Protein AF-A0A7Y6UJ97-F1 (afdb_monomer_lite)

pLDDT: mean 82.24, std 22.17, range [30.25, 98.12]

Secondary structure (DSSP, 8-state):
------------------------------------TT---SSEEEEEEE-TT--EEEEEEEETTTTTEEEEEEEBTTSSEEEEESSEEEE-TTTEESSTTS-SB-EEEETTSPPPSEEEEES-TT-TT----EEEEEEEEEESEEEEEETTEEEEEEE-TTEEEEEEEEEPPGGGSPB------

Sequence (185 aa):
MLGGCGTSNPDGPLGDAGGSGSGSGSGSGSGSDSIDVNKSGTRIKARVLTTPDGAKSFVGWVDTQRNNEACAFRVAADGMTRCLPSEVANEYSGFYYADAACTIPLGLFYTNCTPPQYVSAIAQVCAQTADGRTTIYMRGTEYTTYYTKSGTSCSGPRTDPTLVFYGRGAEVPPSDFQAATSAIE

Foldseek 3Di:
DDDDDDDD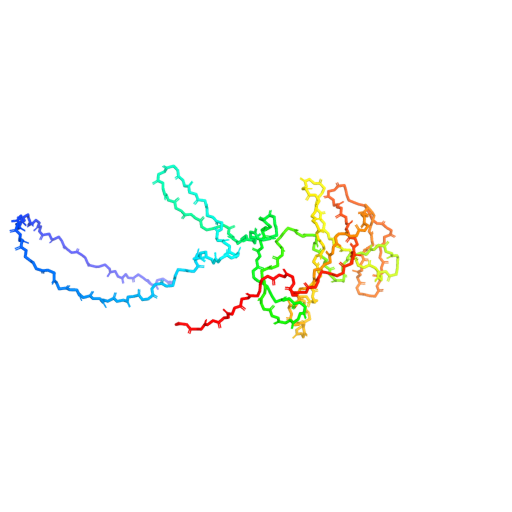DDDDDDDDDDDDDDDDDDPPPPPPVDPPVQCQDPFKHWDWDADPVGDIDTDAIFGVVVVRATFDFFQAPVRFTFGHGPFAQEFPPQFKAPDQQRPFTKRKDWPPDDHGQWHKYFQHPPPPPGSRHIWIFGFADKDQFIWTGDPRGIDDRDGDNGMIITTGHHTDPRVVTGGDDDDDD

Radius of gyration: 26.61 Å; chains: 1; bounding box: 71×38×65 Å

Structure (mmCIF, N/CA/C/O backbone):
data_AF-A0A7Y6UJ97-F1
#
_entry.id   AF-A0A7Y6UJ97-F1
#
loop_
_atom_site.group_PDB
_atom_site.id
_atom_site.type_symbol
_atom_site.label_atom_id
_atom_site.label_alt_id
_atom_site.label_comp_id
_atom_site.label_asym_id
_atom_site.label_entity_id
_atom_site.label_seq_id
_atom_site.pdbx_PDB_ins_code
_atom_site.Cartn_x
_atom_site.Cartn_y
_atom_site.Cartn_z
_atom_site.occupancy
_atom_site.B_iso_or_equiv
_atom_site.auth_seq_id
_atom_site.auth_comp_id
_atom_site.auth_asym_id
_atom_site.auth_atom_id
_atom_site.pdbx_PDB_model_num
ATOM 1 N N . MET A 1 1 ? -48.106 10.782 -21.515 1.00 38.19 1 MET A N 1
ATOM 2 C CA . MET A 1 1 ? -49.148 10.178 -20.652 1.00 38.19 1 MET A CA 1
ATOM 3 C C . MET A 1 1 ? -48.631 10.348 -19.222 1.00 38.19 1 MET A C 1
ATOM 5 O O . MET A 1 1 ? -47.487 9.975 -19.016 1.00 38.19 1 MET A O 1
ATOM 9 N N . LEU A 1 2 ? -49.212 11.175 -18.335 1.00 35.94 2 LEU A N 1
ATOM 10 C CA . LEU A 1 2 ? -50.561 11.113 -17.718 1.00 35.94 2 LEU A CA 1
ATOM 11 C C . LEU A 1 2 ? -50.736 9.813 -16.906 1.00 35.94 2 LEU A C 1
ATOM 13 O O . LEU A 1 2 ? -50.607 8.760 -17.522 1.00 35.94 2 LEU A O 1
ATOM 17 N N . GLY A 1 3 ? -51.028 9.787 -15.593 1.00 32.75 3 GLY A N 1
ATOM 18 C CA . GLY A 1 3 ? -51.151 10.817 -14.520 1.00 32.75 3 GLY A CA 1
ATOM 19 C C . GLY A 1 3 ? -50.597 10.251 -13.179 1.00 32.75 3 GLY A C 1
ATOM 20 O O . GLY A 1 3 ? -49.993 9.186 -13.215 1.00 32.75 3 GLY A O 1
ATOM 21 N N . GLY A 1 4 ? -50.678 10.843 -11.973 1.00 31.77 4 GLY A N 1
ATOM 22 C CA . GLY A 1 4 ? -51.560 11.892 -11.416 1.00 31.77 4 GLY A CA 1
ATOM 23 C C . GLY A 1 4 ? -52.946 11.328 -11.049 1.00 31.77 4 GLY A C 1
ATOM 24 O O . GLY A 1 4 ? -53.553 10.738 -11.933 1.00 31.77 4 GLY A O 1
ATOM 25 N N . CYS A 1 5 ? -53.540 11.453 -9.850 1.00 31.05 5 CYS A N 1
ATOM 26 C CA . CYS A 1 5 ? -53.159 12.000 -8.520 1.00 31.05 5 CYS A CA 1
ATOM 27 C C . CYS A 1 5 ? -53.626 10.990 -7.412 1.00 31.05 5 CYS A C 1
ATOM 29 O O . CYS A 1 5 ? -53.783 9.821 -7.746 1.00 31.05 5 CYS A O 1
ATOM 31 N N . GLY A 1 6 ? -53.851 11.256 -6.111 1.00 34.19 6 GLY A N 1
ATOM 32 C CA . GLY A 1 6 ? -53.793 12.449 -5.239 1.00 34.19 6 GLY A CA 1
ATOM 33 C C . GLY A 1 6 ? -54.253 12.086 -3.800 1.00 34.19 6 GLY A C 1
ATOM 34 O O . GLY A 1 6 ? -55.137 11.255 -3.636 1.00 34.19 6 GLY A O 1
ATOM 35 N N . THR A 1 7 ? -53.556 12.528 -2.744 1.00 48.97 7 THR A N 1
ATOM 36 C CA . THR A 1 7 ? -53.997 13.564 -1.770 1.00 48.97 7 THR A CA 1
ATOM 37 C C . THR A 1 7 ? -55.356 13.376 -1.066 1.00 48.97 7 THR A C 1
ATOM 39 O O . THR A 1 7 ? -56.397 13.641 -1.663 1.00 48.97 7 THR A O 1
ATOM 42 N N . SER A 1 8 ? -55.336 13.155 0.255 1.00 38.41 8 SER A N 1
ATOM 43 C CA . SER A 1 8 ? -56.350 13.697 1.177 1.00 38.41 8 SER A CA 1
ATOM 44 C C . SER A 1 8 ? -55.795 13.849 2.603 1.00 38.41 8 SER A C 1
ATOM 46 O O . SER A 1 8 ? -55.357 12.891 3.229 1.00 38.41 8 SER A O 1
ATOM 48 N N . ASN A 1 9 ? -55.825 15.079 3.113 1.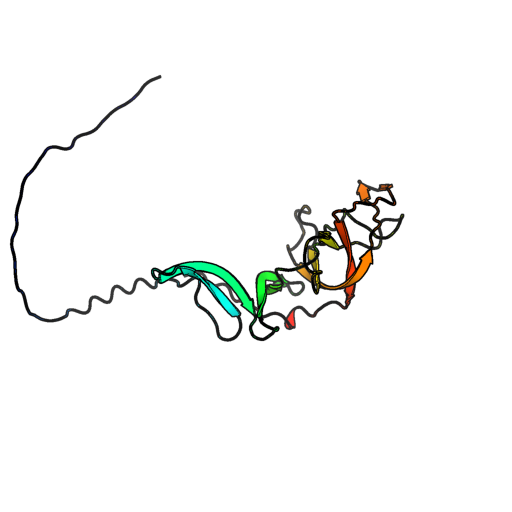00 41.25 9 ASN A N 1
ATOM 49 C CA . ASN A 1 9 ? -55.631 15.425 4.520 1.00 41.25 9 ASN A CA 1
ATOM 50 C C . ASN A 1 9 ? -56.682 16.501 4.847 1.00 41.25 9 ASN A C 1
ATOM 52 O O . ASN A 1 9 ? -56.807 17.431 4.046 1.00 41.25 9 ASN A O 1
ATOM 56 N N . PRO A 1 10 ? -57.446 16.387 5.944 1.00 41.56 10 PRO A N 1
ATOM 57 C CA . PRO A 1 10 ? -58.232 17.498 6.478 1.00 41.56 10 PRO A CA 1
ATOM 58 C C . PRO A 1 10 ? -57.858 17.851 7.933 1.00 41.56 10 PRO A C 1
ATOM 60 O O . PRO A 1 10 ? -57.455 16.994 8.717 1.00 41.56 10 PRO A O 1
ATOM 63 N N . ASP A 1 11 ? -58.006 19.131 8.277 1.00 34.19 11 ASP A N 1
ATOM 64 C CA . ASP A 1 11 ? -57.713 19.753 9.583 1.00 34.19 11 ASP A CA 1
ATOM 65 C C . ASP A 1 11 ? -58.580 19.159 10.725 1.00 34.19 11 ASP A C 1
ATOM 67 O O . ASP A 1 11 ? -59.740 18.828 10.495 1.00 34.19 11 ASP A O 1
ATOM 71 N N . GLY A 1 12 ? -58.089 18.896 11.949 1.00 30.25 12 GLY A N 1
ATOM 72 C CA . GLY A 1 12 ? -57.741 19.844 13.037 1.00 30.25 12 GLY A CA 1
ATOM 73 C C . GLY A 1 12 ? -58.735 19.666 14.225 1.00 30.25 12 GLY A C 1
ATOM 74 O O . GLY A 1 12 ? -59.701 18.924 14.048 1.00 30.25 12 GLY A O 1
ATOM 75 N N . PRO A 1 13 ? -58.622 20.317 15.412 1.00 41.94 13 PRO A N 1
ATOM 76 C CA . PRO A 1 13 ? -57.490 20.985 16.076 1.00 41.94 13 PRO A CA 1
ATOM 77 C C . PRO A 1 13 ? -57.235 20.511 17.551 1.00 41.94 13 PRO A C 1
ATOM 79 O O . PRO A 1 13 ? -58.027 19.774 18.120 1.00 41.94 13 PRO A O 1
ATOM 82 N N . LEU A 1 14 ? -56.156 21.028 18.167 1.00 37.38 14 LEU A N 1
ATOM 83 C CA . LEU A 1 14 ? -55.894 21.281 19.613 1.00 37.38 14 LEU A CA 1
ATOM 84 C C . LEU A 1 14 ? -56.306 20.280 20.728 1.00 37.38 14 LEU A C 1
ATOM 86 O O . LEU A 1 14 ? -57.478 19.990 20.949 1.00 37.38 14 LEU A O 1
ATOM 90 N N . GLY A 1 15 ? -55.337 19.963 21.600 1.00 32.56 15 GLY A N 1
ATOM 91 C CA . GLY A 1 15 ? -55.582 19.365 22.918 1.00 32.56 15 GLY A CA 1
ATOM 92 C C . GLY A 1 15 ? -54.347 19.354 23.828 1.00 32.56 15 GLY A C 1
ATOM 93 O O . GLY A 1 15 ? -53.628 18.360 23.867 1.00 32.56 15 GLY A O 1
ATOM 94 N N . ASP A 1 16 ? -54.121 20.432 24.586 1.00 39.06 16 ASP A N 1
ATOM 95 C CA . ASP A 1 16 ? -53.184 20.418 25.719 1.00 39.06 16 ASP A CA 1
ATOM 96 C C . ASP A 1 16 ? -53.805 19.670 26.906 1.00 39.06 16 ASP A C 1
ATOM 98 O O . ASP A 1 16 ? -54.874 20.039 27.397 1.00 39.06 16 ASP A O 1
ATOM 102 N N . ALA A 1 17 ? -53.111 18.652 27.416 1.00 39.28 17 ALA A N 1
ATOM 103 C CA . ALA A 1 17 ? -53.452 17.997 28.675 1.00 39.28 17 ALA A CA 1
ATOM 104 C C . ALA A 1 17 ? -52.175 17.629 29.441 1.00 39.28 17 ALA A C 1
ATOM 106 O O . ALA A 1 17 ? -51.529 16.615 29.175 1.00 39.28 17 ALA A O 1
ATOM 107 N N . GLY A 1 18 ? -51.811 18.460 30.420 1.00 33.69 18 GLY A N 1
ATOM 108 C CA . GLY A 1 18 ? -50.772 18.117 31.385 1.00 33.69 18 GLY A CA 1
ATOM 109 C C . GLY A 1 18 ? -51.237 16.978 32.295 1.00 33.69 18 GLY A C 1
ATOM 110 O O . GLY A 1 18 ? -52.292 17.074 32.919 1.00 33.69 18 GLY A O 1
ATOM 111 N N . GLY A 1 19 ? -50.436 15.917 32.395 1.00 33.47 19 GLY A N 1
ATOM 112 C CA . GLY A 1 19 ? -50.707 14.764 33.251 1.00 33.47 19 GLY A CA 1
ATOM 113 C C . GLY A 1 19 ? -49.462 14.332 34.017 1.00 33.47 19 GLY A C 1
ATOM 114 O O . GLY A 1 19 ? -48.687 13.512 33.532 1.00 33.47 19 GLY A O 1
ATOM 115 N N . SER A 1 20 ? -49.275 14.860 35.229 1.00 41.06 20 SER A N 1
ATOM 116 C CA . SER A 1 20 ? -48.253 14.365 36.158 1.00 41.06 20 SER A CA 1
ATOM 117 C C . SER A 1 20 ? -48.626 12.963 36.648 1.00 41.06 20 SER A C 1
ATOM 119 O O . SER A 1 20 ? -49.397 12.817 37.593 1.00 41.06 20 SER A O 1
ATOM 121 N N . GLY A 1 21 ? -48.077 11.935 36.000 1.00 36.41 21 GLY A N 1
ATOM 122 C CA . GLY A 1 21 ? -48.248 10.528 36.361 1.00 36.41 21 GLY A CA 1
ATOM 123 C C . GLY A 1 21 ? -46.957 9.912 36.892 1.00 36.41 21 GLY A C 1
ATOM 124 O O . GLY A 1 21 ? -46.202 9.307 36.138 1.00 36.41 21 GLY A O 1
ATOM 125 N N . SER A 1 22 ? -46.703 10.042 38.194 1.00 41.50 22 SER A N 1
ATOM 126 C CA . SER A 1 22 ? -45.634 9.291 38.863 1.00 41.50 22 SER A CA 1
ATOM 127 C C . SER A 1 22 ? -46.039 7.823 39.011 1.00 41.50 22 SER A C 1
ATOM 129 O O . SER A 1 22 ? -47.023 7.544 39.693 1.00 41.50 22 SER A O 1
ATOM 131 N N . GLY A 1 23 ? -45.268 6.873 38.469 1.00 36.12 23 GLY A N 1
ATOM 132 C CA . GLY A 1 23 ? -45.473 5.464 38.822 1.00 36.12 23 GLY A CA 1
ATOM 133 C C . GLY A 1 23 ? -44.833 4.420 37.910 1.00 36.12 23 GLY A C 1
ATOM 134 O O . GLY A 1 23 ? -45.295 4.206 36.799 1.00 36.12 23 GLY A O 1
ATOM 135 N N . SER A 1 24 ? -43.875 3.690 38.486 1.00 39.69 24 SER A N 1
ATOM 136 C CA . SER A 1 24 ? -43.567 2.280 38.197 1.00 39.69 24 SER A CA 1
ATOM 137 C C . SER A 1 24 ? -43.078 1.916 36.792 1.00 39.69 24 SER A C 1
ATOM 139 O O . SER A 1 24 ? -43.838 1.789 35.837 1.00 39.69 24 SER A O 1
ATOM 141 N N . GLY A 1 25 ? -41.780 1.619 36.702 1.00 50.59 25 GLY A N 1
ATOM 142 C CA . GLY A 1 25 ? -41.191 1.048 35.499 1.00 50.59 25 GLY A CA 1
ATOM 143 C C . GLY A 1 25 ? -41.738 -0.346 35.191 1.00 50.59 25 GLY A C 1
ATOM 144 O O . GLY A 1 25 ? -41.693 -1.240 36.034 1.00 50.59 25 GLY A O 1
ATOM 145 N N . SER A 1 26 ? -42.150 -0.538 33.942 1.00 43.53 26 SER A N 1
ATOM 146 C CA . SER A 1 26 ? -42.189 -1.847 33.299 1.00 43.53 26 SER A CA 1
ATOM 147 C C . SER A 1 26 ? -41.048 -1.880 32.299 1.00 43.53 26 SER A C 1
ATOM 149 O O . SER A 1 26 ? -41.087 -1.192 31.279 1.00 43.53 26 SER A O 1
ATOM 151 N N . GLY A 1 27 ? -40.008 -2.651 32.615 1.00 50.06 27 GLY A N 1
ATOM 152 C CA . GLY A 1 27 ? -38.888 -2.888 31.715 1.00 50.06 27 GLY A CA 1
ATOM 153 C C . GLY A 1 27 ? -39.320 -3.744 30.530 1.00 50.06 27 GLY A C 1
ATOM 154 O O . GLY A 1 27 ? -39.011 -4.932 30.492 1.00 50.06 27 GLY A O 1
ATOM 155 N N . SER A 1 28 ? -40.002 -3.141 29.554 1.00 44.16 28 SER A N 1
ATOM 156 C CA . SER A 1 28 ? -40.094 -3.694 28.204 1.00 44.16 28 SER A CA 1
ATOM 157 C C . SER A 1 28 ? -38.714 -3.603 27.570 1.00 44.16 28 SER A C 1
ATOM 159 O O . SER A 1 28 ? -38.410 -2.678 26.818 1.00 44.16 28 SER A O 1
ATOM 161 N N . GLY A 1 29 ? -37.870 -4.575 27.912 1.00 45.66 29 GLY A N 1
ATOM 162 C CA . GLY A 1 29 ? -36.629 -4.874 27.220 1.00 45.66 29 GLY A CA 1
ATOM 163 C C . GLY A 1 29 ? -36.923 -5.402 25.822 1.00 45.66 29 GLY A C 1
ATOM 164 O O . GLY A 1 29 ? -36.629 -6.556 25.526 1.00 45.66 29 GLY A O 1
ATOM 165 N N . SER A 1 30 ? -37.481 -4.550 24.958 1.00 47.06 30 SER A N 1
ATOM 166 C CA . SER A 1 30 ? -37.317 -4.681 23.516 1.00 47.06 30 SER A CA 1
ATOM 167 C C . SER A 1 30 ? -35.849 -4.413 23.222 1.00 47.06 30 SER A C 1
ATOM 169 O O . SER A 1 30 ? -35.466 -3.306 22.844 1.00 47.06 30 SER A O 1
ATOM 171 N N . GLY A 1 31 ? -35.023 -5.431 23.460 1.00 46.25 31 GLY A N 1
ATOM 172 C CA . GLY A 1 31 ? -33.671 -5.496 22.943 1.00 46.25 31 GLY A CA 1
ATOM 173 C C . GLY A 1 31 ? -33.762 -5.562 21.430 1.00 46.25 31 GLY A C 1
ATOM 174 O O . GLY A 1 31 ? -33.782 -6.637 20.845 1.00 46.25 31 GLY A O 1
ATOM 175 N N . SER A 1 32 ? -33.848 -4.400 20.787 1.00 50.06 32 SER A N 1
ATOM 176 C CA . SER A 1 32 ? -33.256 -4.269 19.470 1.00 50.06 32 SER A CA 1
ATOM 177 C C . SER A 1 32 ? -31.762 -4.457 19.688 1.00 50.06 32 SER A C 1
ATOM 179 O O . SER A 1 32 ? -31.110 -3.540 20.196 1.00 50.06 32 SER A O 1
ATOM 181 N N . ASP A 1 33 ? -31.249 -5.640 19.358 1.00 59.81 33 ASP A N 1
ATOM 182 C CA . ASP A 1 33 ? -29.816 -5.920 19.296 1.00 59.81 33 ASP A CA 1
ATOM 183 C C . ASP A 1 33 ? -29.208 -5.049 18.185 1.00 59.81 33 ASP A C 1
ATOM 185 O O . ASP A 1 33 ? -29.042 -5.437 17.032 1.00 59.81 33 ASP A O 1
ATOM 189 N N . SER A 1 34 ? -28.992 -3.776 18.521 1.00 66.25 34 SER A N 1
ATOM 190 C CA . SER A 1 34 ? -28.535 -2.755 17.594 1.00 66.25 34 SER A CA 1
ATOM 191 C C . SER A 1 34 ? -27.052 -2.972 17.340 1.00 66.25 34 SER A C 1
ATOM 193 O O . SER A 1 34 ? -26.222 -2.645 18.196 1.00 66.25 34 SER A O 1
ATOM 195 N N . ILE A 1 35 ? -26.732 -3.513 16.166 1.00 72.69 35 ILE A N 1
ATOM 196 C CA . ILE A 1 35 ? -25.359 -3.752 15.728 1.00 72.69 35 ILE A CA 1
ATOM 197 C C . ILE A 1 35 ? -24.614 -2.414 15.713 1.00 72.69 35 ILE A C 1
ATOM 199 O O . ILE A 1 35 ? -24.810 -1.581 14.825 1.00 72.69 35 ILE A O 1
ATOM 203 N N . ASP A 1 36 ? -23.732 -2.196 16.690 1.00 83.44 36 ASP A N 1
ATOM 204 C CA . ASP A 1 36 ? -22.776 -1.092 16.637 1.00 83.44 36 ASP A CA 1
ATOM 205 C C . ASP A 1 36 ? -21.664 -1.465 15.651 1.00 83.44 36 ASP A C 1
ATOM 207 O O . ASP A 1 36 ? -20.588 -1.941 16.017 1.00 83.44 36 ASP A O 1
ATOM 211 N N . VAL A 1 37 ? -21.951 -1.259 14.365 1.00 83.25 37 VAL A N 1
ATOM 212 C CA . VAL A 1 37 ? -21.038 -1.532 13.243 1.00 83.25 37 VAL A CA 1
ATOM 213 C C . VAL A 1 37 ? -19.720 -0.749 13.326 1.00 83.25 37 VAL A C 1
ATOM 215 O O . VAL A 1 37 ? -18.767 -1.084 12.628 1.00 83.25 37 VAL A O 1
ATOM 218 N N . ASN A 1 38 ? -19.648 0.268 14.193 1.00 87.00 38 ASN A N 1
ATOM 219 C CA . ASN A 1 38 ? -18.476 1.112 14.419 1.00 87.00 38 ASN A CA 1
ATOM 220 C C . ASN A 1 38 ? -17.864 0.897 15.818 1.00 87.00 38 ASN A C 1
ATOM 222 O O . ASN A 1 38 ? -17.062 1.712 16.287 1.00 87.00 38 ASN A O 1
ATOM 226 N N . LYS A 1 39 ? -18.209 -0.205 16.495 1.00 89.94 39 LYS A N 1
ATOM 227 C CA . LYS A 1 39 ? -17.675 -0.557 17.811 1.00 89.94 39 LYS A CA 1
ATOM 228 C C . LYS A 1 39 ? -16.174 -0.817 17.741 1.00 89.94 39 LYS A C 1
ATOM 230 O O . LYS A 1 39 ? -15.691 -1.615 16.943 1.00 89.94 39 LYS A O 1
ATOM 235 N N . SER A 1 40 ? -15.416 -0.173 18.625 1.00 93.00 40 SER A N 1
ATOM 236 C CA . SER A 1 40 ? -13.977 -0.432 18.745 1.00 93.00 40 SER A CA 1
ATOM 237 C C . SER A 1 40 ? -13.699 -1.757 19.454 1.00 93.00 40 SER A C 1
ATOM 239 O O . SER A 1 40 ? -14.279 -2.041 20.502 1.00 93.00 40 SER A O 1
ATOM 241 N N . GLY A 1 41 ? -12.758 -2.532 18.916 1.00 92.62 41 GLY A N 1
ATOM 242 C CA . GLY A 1 41 ? -12.152 -3.674 19.590 1.00 92.62 41 GLY A CA 1
ATOM 243 C C . GLY A 1 41 ? -10.950 -3.278 20.456 1.00 92.62 41 GLY A C 1
ATOM 244 O O . GLY A 1 41 ? -10.654 -2.102 20.678 1.00 92.62 41 GLY A O 1
ATOM 245 N N . THR A 1 42 ? -10.219 -4.284 20.939 1.00 93.69 42 THR A N 1
ATOM 246 C CA . THR A 1 42 ? -9.018 -4.097 21.775 1.00 93.69 42 THR A CA 1
ATOM 247 C C . THR A 1 42 ? -7.814 -3.576 20.983 1.00 93.69 42 THR A C 1
ATOM 249 O O . THR A 1 42 ? -7.100 -2.700 21.472 1.00 93.69 42 THR A O 1
ATOM 252 N N . ARG A 1 43 ? -7.606 -4.091 19.761 1.00 96.44 43 ARG A N 1
ATOM 253 C CA . ARG A 1 43 ? -6.516 -3.718 18.835 1.00 96.44 43 ARG A CA 1
ATOM 254 C C . ARG A 1 43 ? -6.984 -2.814 17.693 1.00 96.44 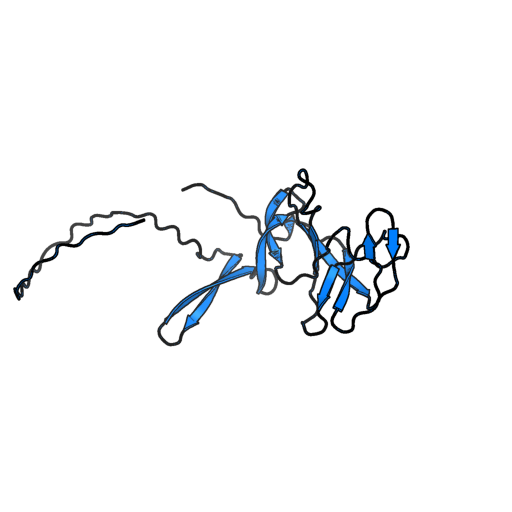43 ARG A C 1
ATOM 256 O O . ARG A 1 43 ? -6.378 -1.774 17.454 1.00 96.44 43 ARG A O 1
ATOM 263 N N . ILE A 1 44 ? -8.046 -3.215 16.992 1.00 97.62 44 ILE A N 1
ATOM 264 C CA . ILE A 1 44 ? -8.632 -2.421 15.907 1.00 97.62 44 ILE A CA 1
ATOM 265 C C . ILE A 1 44 ? -9.673 -1.478 16.498 1.00 97.62 44 ILE A C 1
ATOM 267 O O . ILE A 1 44 ? -10.644 -1.930 17.107 1.00 97.62 44 ILE A O 1
ATOM 271 N N . LYS A 1 45 ? -9.466 -0.172 16.332 1.00 97.06 45 LYS A N 1
ATOM 272 C CA . LYS A 1 45 ? -10.358 0.874 16.847 1.00 97.06 45 LYS A CA 1
ATOM 273 C C . LYS A 1 45 ? -10.990 1.661 15.713 1.00 97.06 45 LYS A C 1
ATOM 275 O O . LYS A 1 45 ? -10.367 1.885 14.675 1.00 97.06 45 LYS A O 1
ATOM 280 N N . ALA A 1 46 ? -12.226 2.089 15.929 1.00 96.00 46 ALA A N 1
ATOM 281 C CA . ALA A 1 46 ? -12.930 2.964 15.010 1.00 96.00 46 ALA A CA 1
ATOM 282 C C . ALA A 1 46 ? -12.353 4.380 15.092 1.00 96.00 46 ALA A C 1
ATOM 284 O O . ALA A 1 46 ? -12.238 4.961 16.174 1.00 96.00 46 ALA A O 1
ATOM 285 N N . ARG A 1 47 ? -12.016 4.954 13.938 1.00 94.88 47 ARG A N 1
ATOM 286 C CA . ARG A 1 47 ? -11.649 6.361 13.804 1.00 94.88 47 ARG A CA 1
ATOM 287 C C . ARG A 1 47 ? -12.927 7.159 13.585 1.00 94.88 47 ARG A C 1
ATOM 289 O O . ARG A 1 47 ? -13.646 6.936 12.613 1.00 94.88 47 ARG A O 1
ATOM 296 N N . VAL A 1 48 ? -13.210 8.082 14.498 1.00 94.75 48 VAL A N 1
ATOM 297 C CA . VAL A 1 48 ? -14.458 8.852 14.526 1.00 94.75 48 VAL A CA 1
ATOM 298 C C . VAL A 1 48 ? -14.130 10.341 14.586 1.00 94.75 48 VAL A C 1
ATOM 300 O O . VAL A 1 48 ? -13.376 10.776 15.454 1.00 94.75 48 VAL A O 1
ATOM 303 N N . LEU A 1 49 ? -14.702 11.125 13.673 1.00 94.62 49 LEU A N 1
ATOM 304 C CA . LEU A 1 49 ? -14.733 12.583 13.778 1.00 94.62 49 LEU A CA 1
ATOM 305 C C . LEU A 1 49 ? -15.833 12.986 14.759 1.00 94.62 49 LEU A C 1
ATOM 307 O O . LEU A 1 49 ? -16.909 12.392 14.744 1.00 94.62 49 LEU A O 1
ATOM 311 N N . THR A 1 50 ? -15.573 13.996 15.588 1.00 96.00 50 THR A N 1
ATOM 312 C CA . THR A 1 50 ? -16.574 14.601 16.479 1.00 96.00 50 THR A CA 1
ATOM 313 C C . THR A 1 50 ? -16.615 16.103 16.217 1.00 96.00 50 THR A C 1
ATOM 315 O O . THR A 1 50 ? -15.568 16.750 16.218 1.00 96.00 50 THR A O 1
ATOM 318 N N . THR A 1 51 ? -17.798 16.650 15.956 1.00 96.50 51 THR A N 1
ATOM 319 C CA . THR A 1 51 ? -18.020 18.095 15.790 1.00 96.50 51 THR A CA 1
ATOM 320 C C . THR A 1 51 ? -18.133 18.797 17.155 1.00 96.50 51 THR A C 1
ATOM 322 O O . THR A 1 51 ? -18.346 18.125 18.166 1.00 96.50 51 THR A O 1
ATOM 325 N N . PRO A 1 52 ? -17.999 20.137 17.239 1.00 97.69 52 PRO A N 1
ATOM 326 C CA . PRO A 1 52 ? -18.060 20.858 18.520 1.00 97.69 52 PRO A CA 1
ATOM 327 C C . PRO A 1 52 ? -19.384 20.714 19.291 1.00 97.69 52 PRO A C 1
ATOM 329 O O . PRO A 1 52 ? -19.392 20.842 20.511 1.00 97.69 52 PRO A O 1
ATOM 332 N N . ASP A 1 53 ? -20.486 20.432 18.596 1.00 96.00 53 ASP A N 1
ATOM 333 C CA . ASP A 1 53 ? -21.818 20.132 19.143 1.00 96.00 53 ASP A CA 1
ATOM 334 C C . ASP A 1 53 ? -22.030 18.638 19.476 1.00 96.00 53 ASP A C 1
ATOM 336 O O . ASP A 1 53 ? -23.085 18.253 19.975 1.00 96.00 53 ASP A O 1
ATOM 340 N N . GLY A 1 54 ? -21.020 17.791 19.251 1.00 95.00 54 GLY A N 1
ATOM 341 C CA . GLY A 1 54 ? -20.991 16.393 19.682 1.00 95.00 54 GLY A CA 1
ATOM 342 C C . GLY A 1 54 ? -21.475 15.362 18.659 1.00 95.00 54 GLY A C 1
ATOM 343 O O . GLY A 1 54 ? -21.443 14.166 18.968 1.00 95.00 54 GLY A O 1
ATOM 344 N N . ALA A 1 55 ? -21.878 15.768 17.449 1.00 95.12 55 ALA A N 1
ATOM 345 C CA . ALA A 1 55 ? -22.215 14.823 16.386 1.00 95.12 55 ALA A CA 1
ATOM 346 C C . ALA A 1 55 ? -20.976 14.016 15.953 1.00 95.12 55 ALA A C 1
ATOM 348 O O . ALA A 1 55 ? -19.851 14.520 15.927 1.00 95.12 55 ALA A O 1
ATOM 349 N N . LYS A 1 56 ? -21.179 12.733 15.630 1.00 92.62 56 LYS A N 1
ATOM 350 C CA . LYS A 1 56 ? -20.102 11.773 15.345 1.00 92.62 56 LYS A CA 1
ATOM 351 C C . LYS A 1 56 ? -20.220 11.186 13.947 1.00 92.62 56 LYS A C 1
ATOM 353 O O . LYS A 1 56 ? -21.309 10.813 13.525 1.00 92.62 56 LYS A O 1
ATOM 358 N N . SER A 1 57 ? -19.087 11.045 13.264 1.00 94.25 57 SER A N 1
ATOM 359 C CA . SER A 1 57 ? -18.999 10.406 11.947 1.00 94.25 57 SER A CA 1
ATOM 360 C C . SER A 1 57 ? -17.853 9.398 11.903 1.00 94.25 57 SER A C 1
ATOM 362 O O . SER A 1 57 ? -16.722 9.722 12.269 1.00 94.25 57 SER A O 1
ATOM 364 N N . PHE A 1 58 ? -18.140 8.171 11.469 1.00 94.38 58 PHE A N 1
ATOM 365 C CA . PHE A 1 58 ? -17.134 7.128 11.277 1.00 94.38 58 PHE A CA 1
ATOM 366 C C . PHE A 1 58 ? -16.323 7.382 10.000 1.00 94.38 58 PHE A C 1
ATOM 368 O O . PHE A 1 58 ? -16.889 7.653 8.944 1.00 94.38 58 PHE A O 1
ATOM 375 N N . VAL A 1 59 ? -14.994 7.276 10.091 1.00 93.81 59 VAL A N 1
ATOM 376 C CA . VAL A 1 59 ? -14.066 7.589 8.987 1.00 93.81 59 VAL A CA 1
ATOM 377 C C . VAL A 1 59 ? -12.975 6.532 8.765 1.00 93.81 59 VAL A C 1
ATOM 379 O O . VAL A 1 59 ? -11.967 6.821 8.119 1.00 93.81 59 VAL A O 1
ATOM 382 N N . GLY A 1 60 ? -13.150 5.315 9.290 1.00 94.62 60 GLY A N 1
ATOM 383 C CA . GLY A 1 60 ? -12.273 4.167 9.026 1.00 94.62 60 GLY A CA 1
ATOM 384 C C . GLY A 1 60 ? -11.762 3.456 10.279 1.00 94.62 60 GLY A C 1
ATOM 385 O O . GLY A 1 60 ? -12.123 3.800 11.403 1.00 94.62 60 GLY A O 1
ATOM 386 N N . TRP A 1 61 ? -10.899 2.460 10.080 1.00 97.31 61 TRP A N 1
ATOM 387 C CA . TRP A 1 61 ? -10.310 1.650 11.149 1.00 97.31 61 TRP A CA 1
ATOM 388 C C . TRP A 1 61 ? -8.825 1.967 11.346 1.00 97.31 61 TRP A C 1
ATOM 390 O O . TRP A 1 61 ? -8.139 2.409 10.422 1.00 97.31 61 TRP A O 1
ATOM 400 N N . VAL A 1 62 ? -8.332 1.743 12.563 1.00 97.94 62 VAL A N 1
ATOM 401 C CA . VAL A 1 62 ? -6.931 1.946 12.952 1.00 97.94 62 VAL A CA 1
ATOM 402 C C . VAL A 1 62 ? -6.434 0.751 13.762 1.00 97.94 62 VAL A C 1
ATOM 404 O O . VAL A 1 62 ? -7.100 0.337 14.712 1.00 97.94 62 VAL A O 1
ATOM 407 N N . ASP A 1 63 ? -5.249 0.237 13.430 1.00 97.88 63 ASP A N 1
ATOM 408 C CA . ASP A 1 63 ? -4.537 -0.768 14.223 1.00 97.88 63 ASP A CA 1
ATOM 409 C C . ASP A 1 63 ? -3.601 -0.096 15.238 1.00 97.88 63 ASP A C 1
ATOM 411 O O . ASP A 1 63 ? -2.508 0.378 14.912 1.00 97.88 63 ASP A O 1
ATOM 415 N N . THR A 1 64 ? -4.013 -0.063 16.509 1.00 97.50 64 THR A N 1
ATOM 416 C CA . THR A 1 64 ? -3.230 0.617 17.552 1.00 97.50 64 THR A CA 1
ATOM 417 C C . THR A 1 64 ? -1.972 -0.143 17.977 1.00 97.50 64 THR A C 1
ATOM 419 O O . THR A 1 64 ? -1.171 0.405 18.727 1.00 97.50 64 THR A O 1
ATOM 422 N N . GLN A 1 65 ? -1.772 -1.389 17.526 1.00 97.31 65 GLN A N 1
ATOM 423 C CA . GLN A 1 65 ? -0.526 -2.139 17.754 1.00 97.31 65 GLN A CA 1
ATOM 424 C C . GLN A 1 65 ? 0.491 -1.958 16.618 1.00 97.31 65 GLN A C 1
ATOM 426 O O . GLN A 1 65 ? 1.640 -2.368 16.756 1.00 97.31 65 GLN A O 1
ATOM 431 N N . ARG A 1 66 ? 0.100 -1.297 15.521 1.00 95.69 66 ARG A N 1
ATOM 432 C CA . ARG A 1 66 ? 0.959 -0.968 14.376 1.00 95.69 66 ARG A CA 1
ATOM 433 C C . ARG A 1 66 ? 1.121 0.549 14.246 1.00 95.69 66 ARG A C 1
ATOM 435 O O . ARG A 1 66 ? 0.810 1.129 13.219 1.00 95.69 66 ARG A O 1
ATOM 442 N N . ASN A 1 67 ? 1.551 1.222 15.315 1.00 94.50 67 ASN A N 1
ATOM 443 C CA . ASN A 1 67 ? 1.767 2.682 15.349 1.00 94.50 67 ASN A CA 1
ATOM 444 C C . ASN A 1 67 ? 0.547 3.542 14.939 1.00 94.50 67 ASN A C 1
ATOM 446 O O . ASN A 1 67 ? 0.715 4.646 14.427 1.00 94.50 67 ASN A O 1
ATOM 450 N N . ASN A 1 68 ? -0.677 3.067 15.201 1.00 95.25 68 ASN A N 1
ATOM 451 C CA . ASN A 1 68 ? -1.932 3.696 14.760 1.00 95.25 68 ASN A CA 1
ATOM 452 C C . ASN A 1 68 ? -2.091 3.766 13.224 1.00 95.25 68 ASN A C 1
ATOM 454 O O . ASN A 1 68 ? -2.708 4.692 12.696 1.00 95.25 68 ASN A O 1
ATOM 458 N N . GLU A 1 69 ? -1.571 2.762 12.518 1.00 96.50 69 GLU A N 1
ATOM 459 C CA . GLU A 1 69 ? -1.752 2.539 11.083 1.00 96.50 69 GLU A CA 1
ATOM 460 C C . GLU A 1 69 ? -3.238 2.479 10.698 1.00 96.50 69 GLU A C 1
ATOM 462 O O . GLU A 1 69 ? -4.017 1.697 11.250 1.00 96.50 69 GLU A O 1
ATOM 467 N N . ALA A 1 70 ? -3.640 3.316 9.737 1.00 97.00 70 ALA A N 1
ATOM 468 C CA . ALA A 1 70 ? -4.983 3.294 9.174 1.00 97.00 70 ALA A CA 1
ATOM 469 C C . ALA A 1 70 ? -5.157 2.055 8.285 1.00 97.00 70 ALA A C 1
ATOM 471 O O . ALA A 1 70 ? -4.353 1.812 7.382 1.00 97.00 70 ALA A O 1
ATOM 472 N N . CYS A 1 71 ? -6.223 1.289 8.514 1.00 97.44 71 CYS A N 1
ATOM 473 C CA . CYS A 1 71 ? -6.447 0.012 7.846 1.00 97.44 71 CYS A CA 1
ATOM 474 C C . CYS A 1 71 ? -7.898 -0.174 7.379 1.00 97.44 71 CYS A C 1
ATOM 476 O O . CYS A 1 71 ? -8.814 0.549 7.781 1.00 97.44 71 CYS A O 1
ATOM 478 N N . ALA A 1 72 ? -8.100 -1.143 6.490 1.00 95.44 72 ALA A N 1
ATOM 479 C CA . ALA A 1 72 ? -9.400 -1.557 5.983 1.00 95.44 72 ALA A CA 1
ATOM 480 C C . ALA A 1 72 ? -9.470 -3.085 5.913 1.00 95.44 72 ALA A C 1
ATOM 482 O O . ALA A 1 72 ? -8.496 -3.745 5.549 1.00 95.44 72 ALA A O 1
ATOM 483 N N . PHE A 1 73 ? -10.632 -3.654 6.237 1.00 95.00 73 PHE A N 1
ATOM 484 C CA . PHE A 1 73 ? -10.839 -5.095 6.149 1.00 95.00 73 PHE A CA 1
ATOM 485 C C . PHE A 1 73 ? -10.870 -5.551 4.686 1.00 95.00 73 PHE A C 1
ATOM 487 O O . PHE A 1 73 ? -11.724 -5.130 3.907 1.00 95.00 73 PHE A O 1
ATOM 494 N N . ARG A 1 74 ? -9.908 -6.399 4.314 1.00 93.81 74 ARG A N 1
ATOM 495 C CA . ARG A 1 74 ? -9.736 -6.980 2.974 1.00 93.81 74 ARG A CA 1
ATOM 496 C C . ARG A 1 74 ? -9.292 -8.435 3.104 1.00 93.81 74 ARG A C 1
ATOM 498 O O . ARG A 1 74 ? -8.735 -8.818 4.131 1.00 93.81 74 ARG A O 1
ATOM 505 N N . VAL A 1 75 ? -9.504 -9.235 2.063 1.00 93.38 75 VAL A N 1
ATOM 506 C CA . VAL A 1 75 ? -8.970 -10.603 2.002 1.00 93.38 75 VAL A CA 1
ATOM 507 C C . VAL A 1 75 ? -7.454 -10.527 1.796 1.00 93.38 75 VAL A C 1
ATOM 509 O O . VAL A 1 75 ? -6.987 -9.942 0.817 1.00 93.38 75 VAL A O 1
ATOM 512 N N . ALA A 1 76 ? -6.683 -11.083 2.725 1.00 95.44 76 ALA A N 1
ATOM 513 C CA . ALA A 1 76 ? -5.226 -11.127 2.660 1.00 95.44 76 ALA A CA 1
ATOM 514 C C . ALA A 1 76 ? -4.722 -12.331 1.839 1.00 95.44 76 ALA A C 1
ATOM 516 O O . ALA A 1 76 ? -5.504 -13.179 1.407 1.00 95.44 76 ALA A O 1
ATOM 517 N N . ALA A 1 77 ? -3.406 -12.428 1.630 1.00 93.81 77 ALA A N 1
ATOM 518 C CA . ALA A 1 77 ? -2.765 -13.532 0.904 1.00 93.81 77 ALA A CA 1
ATOM 519 C C . ALA A 1 77 ? -3.145 -14.938 1.430 1.00 93.81 77 ALA A C 1
ATOM 521 O O . ALA A 1 77 ? -3.360 -15.862 0.644 1.00 93.81 77 ALA A O 1
ATOM 522 N N . ASP A 1 78 ? -3.322 -15.096 2.745 1.00 94.38 78 ASP A N 1
ATOM 523 C CA . ASP A 1 78 ? -3.761 -16.355 3.368 1.00 94.38 78 ASP A CA 1
ATOM 524 C C . ASP A 1 78 ? -5.249 -16.688 3.140 1.00 94.38 78 ASP A C 1
ATOM 526 O O . ASP A 1 78 ? -5.676 -17.813 3.391 1.00 94.38 78 ASP A O 1
ATOM 530 N N . GLY A 1 79 ? -6.035 -15.753 2.599 1.00 91.56 79 GLY A N 1
ATOM 531 C CA . GLY A 1 79 ? -7.472 -15.903 2.367 1.00 91.56 79 GLY A CA 1
ATOM 532 C C . GLY A 1 79 ? -8.338 -15.492 3.558 1.00 91.56 79 GLY A C 1
ATOM 533 O O . GLY A 1 79 ? -9.560 -15.583 3.472 1.00 91.56 79 GLY A O 1
ATOM 534 N N . MET A 1 80 ? -7.744 -15.017 4.656 1.00 94.19 80 MET A N 1
ATOM 535 C CA . MET A 1 80 ? -8.493 -14.470 5.786 1.00 94.19 80 MET A CA 1
ATOM 536 C C . MET A 1 80 ? -8.825 -12.995 5.549 1.00 94.19 80 MET A C 1
ATOM 538 O O . MET A 1 80 ? -8.017 -12.238 5.007 1.00 94.19 80 MET A O 1
ATOM 542 N N . THR A 1 81 ? -9.987 -12.545 6.024 1.00 95.00 81 THR A N 1
ATOM 543 C CA . THR A 1 81 ? -10.280 -11.110 6.118 1.00 95.00 81 THR A CA 1
ATOM 544 C C . THR A 1 81 ? -9.438 -10.502 7.236 1.00 95.00 81 THR A C 1
ATOM 546 O O . THR A 1 81 ? -9.571 -10.885 8.400 1.00 95.00 81 THR A O 1
ATOM 549 N N . ARG A 1 82 ? -8.569 -9.546 6.900 1.00 97.06 82 ARG A N 1
ATOM 550 C CA . ARG A 1 82 ? -7.663 -8.869 7.839 1.00 97.06 82 ARG A CA 1
ATOM 551 C C . ARG A 1 82 ? -7.714 -7.355 7.653 1.00 97.06 82 ARG A C 1
ATOM 553 O O . ARG A 1 82 ? -8.023 -6.884 6.560 1.00 97.06 82 ARG A O 1
ATOM 560 N N . CYS A 1 83 ? -7.417 -6.588 8.702 1.00 97.50 83 CYS A N 1
ATOM 561 C CA . CYS A 1 83 ? -7.276 -5.133 8.586 1.00 97.50 83 CYS A CA 1
ATOM 562 C C . CYS A 1 83 ? -5.922 -4.818 7.934 1.00 97.50 83 CYS A C 1
ATOM 564 O O . CYS A 1 83 ? -4.896 -4.800 8.610 1.00 97.50 83 CYS A O 1
ATOM 566 N N . LEU A 1 84 ? -5.917 -4.638 6.612 1.00 97.44 84 LEU A N 1
ATOM 567 C CA . LEU A 1 84 ? -4.715 -4.341 5.828 1.00 97.44 84 LEU A CA 1
ATOM 568 C C . LEU A 1 84 ? -4.497 -2.824 5.720 1.00 97.44 84 LEU A C 1
ATOM 570 O O . LEU A 1 84 ? -5.489 -2.090 5.736 1.00 97.44 84 LEU A O 1
ATOM 574 N N . PRO A 1 85 ? -3.249 -2.338 5.575 1.00 97.44 85 PRO A N 1
ATOM 575 C CA . PRO A 1 85 ? -2.959 -0.909 5.495 1.00 97.44 85 PRO A CA 1
ATOM 576 C C . PRO A 1 85 ? -3.732 -0.234 4.357 1.00 97.44 85 PRO A C 1
ATOM 578 O O . PRO A 1 85 ? -3.794 -0.748 3.239 1.00 97.44 85 PRO A O 1
ATOM 581 N N . SER A 1 86 ? -4.316 0.929 4.640 1.00 94.38 86 SER A N 1
ATOM 582 C CA . SER A 1 86 ? -5.043 1.738 3.651 1.00 94.38 86 SER A CA 1
ATOM 583 C C . SER A 1 86 ? -4.118 2.674 2.864 1.00 94.38 86 SER A C 1
ATOM 585 O O . SER A 1 86 ? -4.439 3.052 1.740 1.00 94.38 86 SER A O 1
ATOM 587 N N . GLU A 1 87 ? -2.972 3.041 3.442 1.00 93.94 87 GLU A N 1
ATOM 588 C CA . GLU A 1 87 ? -1.983 3.952 2.854 1.00 93.94 87 GLU A CA 1
ATOM 589 C C . GLU A 1 87 ? -0.853 3.146 2.196 1.00 93.94 87 GLU A C 1
ATOM 591 O O . GLU A 1 87 ? 0.150 2.787 2.818 1.00 93.94 87 GLU A O 1
ATOM 596 N N . VAL A 1 88 ? -1.060 2.813 0.921 1.00 96.06 88 VAL A N 1
ATOM 597 C CA . VAL A 1 88 ? -0.212 1.908 0.131 1.00 96.06 88 VAL A CA 1
ATOM 598 C C . VAL A 1 88 ? 0.004 2.450 -1.281 1.00 96.06 88 VAL A C 1
ATOM 600 O O . VAL A 1 88 ? -0.881 3.090 -1.851 1.00 96.06 88 VAL A O 1
ATOM 603 N N . ALA A 1 89 ? 1.159 2.151 -1.875 1.00 95.25 89 ALA A N 1
ATOM 604 C CA . ALA A 1 89 ? 1.334 2.264 -3.320 1.00 95.25 89 ALA A CA 1
ATOM 605 C C . ALA A 1 89 ? 0.633 1.072 -3.982 1.00 95.25 89 ALA A C 1
ATOM 607 O O . ALA A 1 89 ? 0.924 -0.077 -3.649 1.00 95.25 89 ALA A O 1
ATOM 608 N N . ASN A 1 90 ? -0.307 1.327 -4.891 1.00 92.75 90 ASN A N 1
ATOM 609 C CA . ASN A 1 90 ? -1.141 0.265 -5.454 1.00 92.75 90 ASN A CA 1
ATOM 610 C C . ASN A 1 90 ? -0.490 -0.307 -6.710 1.00 92.75 90 ASN A C 1
ATOM 612 O O . ASN A 1 90 ? -0.336 0.392 -7.714 1.00 92.75 90 ASN A O 1
ATOM 616 N N . GLU A 1 91 ? -0.115 -1.584 -6.675 1.00 90.94 91 GLU A N 1
ATOM 617 C CA . GLU A 1 91 ? 0.319 -2.300 -7.867 1.00 90.94 91 GLU A CA 1
ATOM 618 C C . GLU A 1 91 ? -0.898 -2.693 -8.702 1.00 90.94 91 GLU A C 1
ATOM 620 O O . GLU A 1 91 ? -1.575 -3.698 -8.465 1.00 90.94 91 GLU A O 1
ATOM 625 N N . TYR A 1 92 ? -1.128 -1.910 -9.750 1.00 82.06 92 TYR A N 1
ATOM 626 C CA . TYR A 1 92 ? -1.993 -2.296 -10.853 1.00 82.06 92 TYR A CA 1
ATOM 627 C C . TYR A 1 92 ? -1.262 -3.345 -11.695 1.00 82.06 92 TYR A C 1
ATOM 629 O O . TYR A 1 92 ? -0.625 -3.040 -12.706 1.00 82.06 92 TYR A O 1
ATOM 637 N N . SER A 1 93 ? -1.325 -4.596 -11.234 1.00 73.62 93 SER A N 1
ATOM 638 C CA . SER A 1 93 ? -0.762 -5.753 -11.928 1.00 73.62 93 SER A CA 1
ATOM 639 C C . SER A 1 93 ? -1.200 -5.739 -13.398 1.00 73.62 93 SER A C 1
ATOM 641 O O . SER A 1 93 ? -2.388 -5.624 -13.699 1.00 73.62 93 SER A O 1
ATOM 643 N N . GLY A 1 94 ? -0.245 -5.830 -14.325 1.00 78.25 94 GLY A N 1
ATOM 644 C CA . GLY A 1 94 ? -0.515 -5.727 -15.762 1.00 78.25 94 GLY A CA 1
ATOM 645 C C . GLY A 1 94 ? -0.322 -4.336 -16.374 1.00 78.25 94 GLY A C 1
ATOM 646 O O . GLY A 1 94 ? -0.339 -4.253 -17.596 1.00 78.25 94 GLY A O 1
ATOM 647 N N . PHE A 1 95 ? -0.100 -3.273 -15.588 1.00 87.94 95 PHE A N 1
ATOM 648 C CA . PHE A 1 95 ? -0.023 -1.899 -16.109 1.00 87.94 95 PHE A CA 1
ATOM 649 C C . PHE A 1 95 ? 1.378 -1.281 -16.068 1.00 87.94 95 PHE A C 1
ATOM 651 O O . PHE A 1 95 ? 1.864 -0.881 -17.124 1.00 87.94 95 PHE A O 1
ATOM 658 N N . TYR A 1 96 ? 2.024 -1.204 -14.899 1.00 93.88 96 TYR A N 1
ATOM 659 C CA . TYR A 1 96 ? 3.268 -0.441 -14.694 1.00 93.88 96 TYR A CA 1
ATOM 660 C C . TYR A 1 96 ? 4.450 -1.335 -14.308 1.00 93.88 96 TYR A C 1
ATOM 662 O O . TYR A 1 96 ? 4.315 -2.205 -13.447 1.00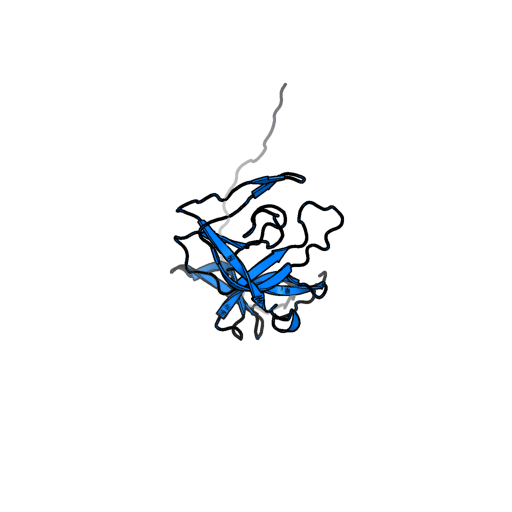 93.88 96 TYR A O 1
ATOM 670 N N . TYR A 1 97 ? 5.607 -1.098 -14.933 1.00 96.69 97 TYR A N 1
ATOM 671 C CA . TYR A 1 97 ? 6.793 -1.949 -14.812 1.00 96.69 97 TYR A CA 1
ATOM 672 C C . TYR A 1 97 ? 8.108 -1.162 -14.796 1.00 96.69 97 TYR A C 1
ATOM 674 O O . TYR A 1 97 ? 8.204 -0.098 -15.407 1.00 96.69 97 TYR A O 1
ATOM 682 N N . ALA A 1 98 ? 9.134 -1.702 -14.136 1.00 97.12 98 ALA A N 1
ATOM 683 C CA . ALA A 1 98 ? 10.469 -1.098 -14.065 1.00 97.12 98 ALA A CA 1
ATOM 684 C C . ALA A 1 98 ? 11.341 -1.374 -15.306 1.00 97.12 98 ALA A C 1
ATOM 686 O O . ALA A 1 98 ? 12.316 -0.666 -15.552 1.00 97.12 98 ALA A O 1
ATOM 687 N N . ASP A 1 99 ? 11.010 -2.408 -16.081 1.00 96.62 99 ASP A N 1
ATOM 688 C CA . ASP A 1 99 ? 11.844 -2.955 -17.150 1.00 96.62 99 ASP A CA 1
ATOM 689 C C . ASP A 1 99 ? 11.126 -3.036 -18.507 1.00 96.62 99 ASP A C 1
ATOM 691 O O . ASP A 1 99 ? 9.907 -3.184 -18.593 1.00 96.62 99 ASP A O 1
ATOM 695 N N . ALA A 1 100 ? 11.916 -3.025 -19.583 1.00 96.44 100 ALA A N 1
ATOM 696 C CA . ALA A 1 100 ? 11.429 -3.079 -20.962 1.00 96.44 100 ALA A CA 1
ATOM 697 C C . ALA A 1 100 ? 10.820 -4.433 -21.385 1.00 96.44 100 ALA A C 1
ATOM 699 O O . ALA A 1 100 ? 10.241 -4.516 -22.467 1.00 96.44 100 ALA A O 1
ATOM 700 N N . ALA A 1 101 ? 10.931 -5.485 -20.566 1.00 95.50 101 ALA A N 1
ATOM 701 C CA . ALA A 1 101 ? 10.233 -6.754 -20.782 1.00 95.50 101 ALA A CA 1
ATOM 702 C C . ALA A 1 101 ? 8.904 -6.833 -20.002 1.00 95.50 101 ALA A C 1
ATOM 704 O O . ALA A 1 101 ? 8.158 -7.803 -20.157 1.00 95.50 101 ALA A O 1
ATOM 705 N N . CYS A 1 102 ? 8.572 -5.807 -19.207 1.00 94.94 102 CYS A N 1
ATOM 706 C CA . CYS A 1 102 ? 7.402 -5.755 -18.338 1.00 94.94 102 CYS A CA 1
ATOM 707 C C . CYS A 1 102 ? 7.310 -6.995 -17.421 1.00 94.94 102 CYS A C 1
ATOM 709 O O . CYS A 1 102 ? 6.307 -7.721 -17.420 1.00 94.94 102 CYS A O 1
ATOM 711 N N . THR A 1 103 ? 8.385 -7.241 -16.661 1.00 93.94 103 THR A N 1
ATOM 712 C CA . THR A 1 103 ? 8.552 -8.395 -15.757 1.00 93.94 103 THR A CA 1
ATOM 713 C C . THR A 1 103 ? 8.600 -8.017 -14.273 1.00 93.94 103 THR A C 1
ATOM 715 O O . THR A 1 103 ? 8.152 -8.802 -13.440 1.00 93.94 103 THR A O 1
ATOM 718 N N . ILE A 1 104 ? 9.068 -6.814 -13.937 1.00 94.56 104 ILE A N 1
ATOM 719 C CA . ILE A 1 104 ? 9.180 -6.273 -12.577 1.00 94.56 104 ILE A CA 1
ATOM 720 C C . ILE A 1 104 ? 8.042 -5.261 -12.375 1.00 94.56 104 ILE A C 1
ATOM 722 O O . ILE A 1 104 ? 8.145 -4.139 -12.881 1.00 94.56 104 ILE A O 1
ATOM 726 N N . PRO A 1 105 ? 6.934 -5.627 -11.706 1.00 94.44 105 PRO A N 1
ATOM 727 C CA . PRO A 1 105 ? 5.783 -4.743 -11.564 1.00 94.44 105 PRO A CA 1
ATOM 728 C C . PRO A 1 105 ? 6.037 -3.626 -10.542 1.00 94.44 105 PRO A C 1
ATOM 730 O O . PRO A 1 105 ? 6.862 -3.762 -9.635 1.00 94.44 105 PRO A O 1
ATOM 733 N N . LEU A 1 106 ? 5.298 -2.525 -10.690 1.00 96.19 106 LEU A N 1
ATOM 734 C CA . LEU A 1 106 ? 5.425 -1.324 -9.867 1.00 96.19 106 LEU A CA 1
ATOM 735 C C . LEU A 1 106 ? 4.101 -0.922 -9.206 1.00 96.19 106 LEU A C 1
ATOM 737 O O . LEU A 1 106 ? 3.059 -0.842 -9.860 1.00 96.19 106 LEU A O 1
ATOM 741 N N . GLY A 1 107 ? 4.169 -0.586 -7.917 1.00 95.88 107 GLY A N 1
ATOM 742 C CA . GLY A 1 107 ? 3.120 0.139 -7.208 1.00 95.88 107 GLY A CA 1
ATOM 743 C C . GLY A 1 107 ? 3.117 1.614 -7.599 1.00 95.88 107 GLY A C 1
ATOM 744 O O . GLY A 1 107 ? 4.158 2.262 -7.521 1.00 95.88 107 GLY A O 1
ATOM 745 N N . LEU A 1 108 ? 1.963 2.148 -8.001 1.00 95.44 108 LEU A N 1
ATOM 746 C CA . LEU A 1 108 ? 1.786 3.567 -8.322 1.00 95.44 108 LEU A CA 1
ATOM 747 C C . LEU A 1 108 ? 1.496 4.380 -7.054 1.00 95.44 108 LEU A C 1
ATOM 749 O O . LEU A 1 108 ? 0.710 3.959 -6.198 1.00 95.44 108 LEU A O 1
ATOM 753 N N . PHE A 1 109 ? 2.089 5.571 -6.971 1.00 95.94 109 PHE A N 1
ATOM 754 C CA . PHE A 1 109 ? 1.805 6.581 -5.956 1.00 95.94 109 PHE A CA 1
ATOM 755 C C . PHE A 1 109 ? 1.963 8.007 -6.525 1.00 95.94 109 PHE A C 1
ATOM 757 O O . PHE A 1 109 ? 2.443 8.186 -7.645 1.00 95.94 109 PHE A O 1
ATOM 764 N N . TYR A 1 110 ? 1.552 9.024 -5.762 1.00 95.94 110 TYR A N 1
ATOM 765 C CA . TYR A 1 110 ? 1.607 10.433 -6.173 1.00 95.94 110 TYR A CA 1
ATOM 766 C C . TYR A 1 110 ? 2.697 11.211 -5.428 1.00 95.94 110 TYR A C 1
ATOM 768 O O . TYR A 1 110 ? 2.865 11.055 -4.218 1.00 95.94 110 TYR A O 1
ATOM 776 N N . THR A 1 111 ? 3.412 12.088 -6.137 1.00 94.88 111 THR A N 1
ATOM 777 C CA . THR A 1 111 ? 4.565 12.844 -5.603 1.00 94.88 111 THR A CA 1
ATOM 778 C C . THR A 1 111 ? 4.195 13.911 -4.568 1.00 94.88 111 THR A C 1
ATOM 780 O O . THR A 1 111 ? 5.055 14.355 -3.812 1.00 94.88 111 THR A O 1
ATOM 783 N N . ASN A 1 112 ? 2.924 14.318 -4.494 1.00 94.19 112 ASN A N 1
ATOM 784 C CA . ASN A 1 112 ? 2.417 15.298 -3.527 1.00 94.19 112 ASN A CA 1
ATOM 785 C C . ASN A 1 112 ? 1.916 14.679 -2.205 1.00 94.19 112 ASN A C 1
ATOM 787 O O . ASN A 1 112 ? 1.376 15.400 -1.363 1.00 94.19 112 ASN A O 1
ATOM 791 N N . CYS A 1 113 ? 2.061 13.366 -2.022 1.00 93.88 113 CYS A N 1
ATOM 792 C CA . CYS A 1 113 ? 1.661 12.640 -0.818 1.00 93.88 113 CYS A CA 1
ATOM 793 C C . CYS A 1 113 ? 2.888 12.106 -0.061 1.00 93.88 113 CYS A C 1
ATOM 795 O O . CYS A 1 113 ? 3.933 11.850 -0.654 1.00 93.88 113 CYS A O 1
ATOM 797 N N . THR A 1 114 ? 2.761 11.886 1.251 1.00 94.44 114 THR A N 1
ATOM 798 C CA . THR A 1 114 ? 3.808 11.223 2.046 1.00 94.44 114 THR A CA 1
ATOM 799 C C . THR A 1 114 ? 4.058 9.806 1.505 1.00 94.44 114 THR A C 1
ATOM 801 O O . THR A 1 114 ? 3.100 9.034 1.438 1.00 94.44 114 THR A O 1
ATOM 804 N N . PRO A 1 115 ? 5.302 9.426 1.144 1.00 94.38 115 PRO A N 1
ATOM 805 C CA . PRO A 1 115 ? 5.594 8.106 0.587 1.00 94.38 115 PRO A CA 1
ATOM 806 C C . PRO A 1 115 ? 5.135 6.951 1.500 1.00 94.38 115 PRO A C 1
ATOM 808 O O . PRO A 1 115 ? 5.520 6.919 2.675 1.00 94.38 115 PRO A O 1
ATOM 811 N N . PRO A 1 116 ? 4.379 5.963 0.984 1.00 95.88 116 PRO A N 1
ATOM 812 C CA . PRO A 1 116 ? 3.714 4.943 1.792 1.00 95.88 116 PRO A CA 1
ATOM 813 C C . PRO A 1 116 ? 4.714 3.892 2.273 1.00 95.88 116 PRO A C 1
ATOM 815 O O . PRO A 1 116 ? 5.696 3.607 1.590 1.00 95.88 116 PRO A O 1
ATOM 818 N N . GLN A 1 117 ? 4.476 3.270 3.428 1.00 97.12 117 GLN A N 1
ATOM 819 C CA . GLN A 1 117 ? 5.377 2.230 3.944 1.00 97.12 117 GLN A CA 1
ATOM 820 C C . GLN A 1 117 ? 5.340 0.932 3.113 1.00 97.12 117 GLN A C 1
ATOM 822 O O . GLN A 1 117 ? 6.306 0.165 3.133 1.00 97.12 117 GLN A O 1
ATOM 827 N N . TYR A 1 118 ? 4.258 0.696 2.364 1.00 98.00 118 TYR A N 1
ATOM 828 C CA . TYR A 1 118 ? 4.004 -0.567 1.673 1.00 98.00 118 TYR A CA 1
ATOM 829 C C . TYR A 1 118 ? 3.594 -0.393 0.209 1.00 98.00 118 TYR A C 1
ATOM 831 O O . TYR A 1 118 ? 3.032 0.631 -0.190 1.00 98.00 118 TYR A O 1
ATOM 839 N N . VAL A 1 119 ? 3.796 -1.465 -0.555 1.00 97.50 119 VAL A N 1
ATOM 840 C CA . VAL A 1 119 ? 3.167 -1.721 -1.853 1.00 97.50 119 VAL A CA 1
ATOM 841 C C . VAL A 1 119 ? 2.096 -2.796 -1.657 1.00 97.50 119 VAL A C 1
ATOM 843 O O . VAL A 1 119 ? 2.378 -3.854 -1.092 1.00 97.50 119 VAL A O 1
ATOM 846 N N . SER A 1 120 ? 0.874 -2.550 -2.125 1.00 95.81 120 SER A N 1
ATOM 847 C CA . SER A 1 120 ? -0.177 -3.568 -2.205 1.00 95.81 120 SER A CA 1
ATOM 848 C C . SER A 1 120 ? -0.162 -4.218 -3.587 1.00 95.81 120 SER A C 1
ATOM 850 O O . SER A 1 120 ? -0.153 -3.528 -4.604 1.00 95.81 120 SER A O 1
ATOM 852 N N . ALA A 1 121 ? -0.196 -5.548 -3.638 1.00 92.25 121 ALA A N 1
ATOM 853 C CA . ALA A 1 121 ? -0.439 -6.295 -4.867 1.00 92.25 121 ALA A CA 1
ATOM 854 C C . ALA A 1 121 ? -1.784 -7.012 -4.757 1.00 92.25 121 ALA A C 1
ATOM 856 O O . ALA A 1 121 ? -1.994 -7.820 -3.853 1.00 92.25 121 ALA A O 1
ATOM 857 N N . ILE A 1 122 ? -2.695 -6.715 -5.680 1.00 83.12 122 ILE A N 1
ATOM 858 C CA . ILE A 1 122 ? -3.998 -7.378 -5.770 1.00 83.12 122 ILE A CA 1
ATOM 859 C C . ILE A 1 122 ? -3.917 -8.418 -6.886 1.00 83.12 122 ILE A C 1
ATOM 861 O O . ILE A 1 122 ? -3.467 -8.113 -7.995 1.00 83.12 122 ILE A O 1
ATOM 865 N N . ALA A 1 123 ? -4.378 -9.640 -6.620 1.00 67.19 123 ALA A N 1
ATOM 866 C CA . ALA A 1 123 ? -4.581 -10.624 -7.676 1.00 67.19 123 ALA A CA 1
ATOM 867 C C . ALA A 1 123 ? -5.621 -10.087 -8.686 1.00 67.19 123 ALA A C 1
ATOM 869 O O . ALA A 1 123 ? -6.789 -9.941 -8.344 1.00 67.19 123 ALA A O 1
ATOM 870 N N . GLN A 1 124 ? -5.158 -9.743 -9.897 1.00 60.38 124 GLN A N 1
ATOM 871 C CA . GLN A 1 124 ? -5.906 -9.336 -11.106 1.00 60.38 124 GLN A CA 1
ATOM 872 C C . GLN A 1 124 ? -7.423 -9.092 -10.943 1.00 60.38 124 GLN A C 1
ATOM 874 O O . GLN A 1 124 ? -8.228 -9.988 -11.180 1.00 60.38 124 GLN A O 1
ATOM 879 N N . VAL A 1 125 ? -7.819 -7.841 -10.674 1.00 52.94 125 VAL A N 1
ATOM 880 C CA . VAL A 1 125 ? -9.225 -7.419 -10.450 1.00 52.94 125 VAL A CA 1
ATOM 881 C C . VAL A 1 125 ? -10.183 -7.787 -11.603 1.00 52.94 125 VAL A C 1
ATOM 883 O O . VAL A 1 125 ? -11.387 -7.905 -11.397 1.00 52.94 125 VAL A O 1
ATOM 886 N N . CYS A 1 126 ? -9.663 -7.970 -12.822 1.00 52.16 126 CYS A N 1
ATOM 887 C CA . CYS A 1 126 ? -10.458 -8.248 -14.024 1.00 52.16 126 CYS A CA 1
ATOM 888 C C . CYS A 1 126 ? -10.502 -9.732 -14.428 1.00 52.16 126 CYS A C 1
ATOM 890 O O . CYS A 1 126 ? -11.280 -10.095 -15.311 1.00 52.16 126 CYS A O 1
ATOM 892 N N . ALA A 1 127 ? -9.697 -10.601 -13.809 1.00 49.69 127 ALA A N 1
ATOM 893 C CA . ALA A 1 127 ? -9.840 -12.036 -14.008 1.00 49.69 127 ALA A CA 1
ATOM 894 C C . ALA A 1 127 ? -11.018 -12.522 -13.155 1.00 49.69 127 ALA A C 1
ATOM 896 O O . ALA A 1 127 ? -10.968 -12.445 -11.932 1.00 49.69 127 ALA A O 1
ATOM 897 N N . GLN A 1 128 ? -12.049 -13.095 -13.786 1.00 43.31 128 GLN A N 1
ATOM 898 C CA . GLN A 1 128 ? -13.226 -13.689 -13.114 1.00 43.31 128 GLN A CA 1
ATOM 899 C C . GLN A 1 128 ? -12.883 -14.904 -12.212 1.00 43.31 128 GLN A C 1
ATOM 901 O O . GLN A 1 128 ? -13.768 -15.593 -11.718 1.00 43.31 128 GLN A O 1
ATOM 906 N N . THR A 1 129 ? -11.592 -15.183 -12.031 1.00 46.56 129 THR A N 1
ATOM 907 C CA . THR A 1 129 ? -10.997 -16.284 -11.271 1.00 46.56 129 THR A CA 1
ATOM 908 C C . THR A 1 129 ? -9.959 -15.797 -10.253 1.00 46.56 129 THR A C 1
ATOM 910 O O . THR A 1 129 ? -9.208 -16.612 -9.726 1.00 46.56 129 THR A O 1
ATOM 913 N N . ALA A 1 130 ? -9.820 -14.486 -10.030 1.00 56.81 130 ALA A N 1
ATOM 914 C CA . ALA A 1 130 ? -8.910 -13.970 -9.017 1.00 56.81 130 ALA A CA 1
ATOM 915 C C . ALA A 1 130 ? -9.606 -13.912 -7.652 1.00 56.81 130 ALA A C 1
ATOM 917 O O . ALA A 1 130 ? -10.605 -13.215 -7.495 1.00 56.81 130 ALA A O 1
ATOM 918 N N . ASP A 1 131 ? -9.028 -14.575 -6.648 1.00 65.69 131 ASP A N 1
ATOM 919 C CA . ASP A 1 131 ? -9.540 -14.673 -5.268 1.00 65.69 131 ASP A CA 1
ATOM 920 C C . ASP A 1 131 ? -9.714 -13.324 -4.518 1.00 65.69 131 ASP A C 1
ATOM 922 O O . ASP A 1 131 ? -9.971 -13.315 -3.316 1.00 65.69 131 ASP A O 1
ATOM 926 N N . GLY A 1 132 ? -9.484 -12.169 -5.155 1.00 75.44 132 GLY A N 1
ATOM 927 C CA . GLY A 1 132 ? -9.535 -10.844 -4.519 1.00 75.44 132 GLY A CA 1
ATOM 928 C C . GLY A 1 132 ? -8.472 -10.608 -3.434 1.00 75.44 132 GLY A C 1
ATOM 929 O O . GLY A 1 132 ? -8.476 -9.564 -2.778 1.00 75.44 132 GLY A O 1
ATOM 930 N N . ARG A 1 133 ? -7.556 -11.568 -3.242 1.00 89.81 133 ARG A N 1
ATOM 931 C CA . ARG A 1 133 ? -6.496 -11.526 -2.231 1.00 89.81 133 ARG A CA 1
ATOM 932 C C . ARG A 1 133 ? -5.553 -10.356 -2.483 1.00 89.81 133 ARG A C 1
ATOM 934 O O . ARG A 1 133 ? -5.108 -10.116 -3.609 1.00 89.81 133 ARG A O 1
ATOM 941 N N . THR A 1 134 ? -5.222 -9.671 -1.397 1.00 93.31 134 THR A N 1
ATOM 942 C CA . THR A 1 134 ? -4.222 -8.608 -1.344 1.00 93.31 134 THR A CA 1
ATOM 943 C C . THR A 1 134 ? -2.982 -9.120 -0.616 1.00 93.31 134 THR A C 1
ATOM 945 O O . THR A 1 134 ? -3.063 -9.517 0.549 1.00 93.31 134 THR A O 1
ATOM 948 N N . THR A 1 135 ? -1.831 -9.074 -1.280 1.00 95.19 135 THR A N 1
ATOM 949 C CA . THR A 1 135 ? -0.520 -9.277 -0.653 1.00 95.19 135 THR A CA 1
ATOM 950 C C . THR A 1 135 ? 0.101 -7.919 -0.345 1.00 95.19 135 THR A C 1
ATOM 952 O O . THR A 1 135 ? 0.016 -6.995 -1.157 1.00 95.19 135 THR A O 1
ATOM 955 N N . ILE A 1 136 ? 0.715 -7.783 0.831 1.00 97.44 136 ILE A N 1
ATOM 956 C CA . ILE A 1 136 ? 1.381 -6.553 1.265 1.00 97.44 136 ILE A CA 1
ATOM 957 C C . ILE A 1 136 ? 2.891 -6.776 1.227 1.00 97.44 136 ILE A C 1
ATOM 959 O O . ILE A 1 136 ? 3.403 -7.708 1.842 1.00 97.44 136 ILE A O 1
ATOM 963 N N . TYR A 1 137 ? 3.605 -5.901 0.530 1.00 97.88 137 TYR A N 1
ATOM 964 C CA . TYR A 1 137 ? 5.064 -5.857 0.498 1.00 97.88 137 TYR A CA 1
ATOM 965 C C . TYR A 1 137 ? 5.543 -4.577 1.174 1.00 97.88 137 TYR A C 1
ATOM 967 O O . TYR A 1 137 ? 4.908 -3.532 1.045 1.00 97.88 137 TYR A O 1
ATOM 975 N N . MET A 1 138 ? 6.688 -4.614 1.848 1.00 98.06 138 MET A N 1
ATOM 976 C CA . MET A 1 138 ? 7.394 -3.388 2.226 1.00 98.06 138 MET A CA 1
ATOM 977 C C . MET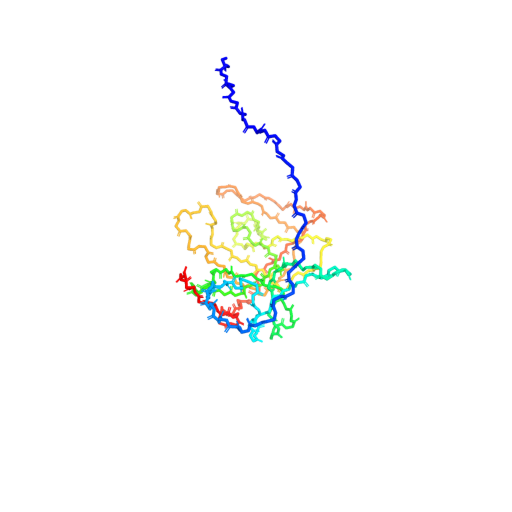 A 1 138 ? 7.710 -2.563 0.970 1.00 98.06 138 MET A C 1
ATOM 979 O O . MET A 1 138 ? 7.946 -3.128 -0.100 1.00 98.06 138 MET A O 1
ATOM 983 N N . ARG A 1 139 ? 7.745 -1.231 1.082 1.00 97.62 139 ARG A N 1
ATOM 984 C CA . ARG A 1 139 ? 8.208 -0.353 -0.002 1.00 97.62 139 ARG A CA 1
ATOM 985 C C . ARG A 1 139 ? 9.644 -0.722 -0.396 1.00 97.62 139 ARG A C 1
ATOM 987 O O . ARG A 1 139 ? 10.549 -0.649 0.433 1.00 97.62 139 ARG A O 1
ATOM 994 N N . GLY A 1 140 ? 9.837 -1.117 -1.653 1.00 97.19 140 GLY A N 1
ATOM 995 C CA . GLY A 1 140 ? 11.145 -1.361 -2.255 1.00 97.19 140 GLY A CA 1
ATOM 996 C C . GLY A 1 140 ? 11.726 -0.109 -2.916 1.00 97.19 140 GLY A C 1
ATOM 997 O O . GLY A 1 140 ? 11.464 1.018 -2.495 1.00 97.19 140 GLY A O 1
ATOM 998 N N . THR A 1 141 ? 12.523 -0.319 -3.963 1.00 97.44 141 THR A N 1
ATOM 999 C CA . THR A 1 141 ? 13.171 0.739 -4.755 1.00 97.44 141 THR A CA 1
ATOM 1000 C C . THR A 1 141 ? 12.161 1.740 -5.324 1.00 97.44 141 THR A C 1
ATOM 1002 O O . THR A 1 141 ? 11.089 1.346 -5.786 1.00 97.44 141 THR A O 1
ATOM 1005 N N . GLU A 1 142 ? 12.523 3.023 -5.312 1.00 97.56 142 GLU A N 1
ATOM 1006 C CA . GLU A 1 142 ? 11.773 4.106 -5.956 1.00 97.56 142 GLU A CA 1
ATOM 1007 C C . GLU A 1 142 ? 12.154 4.241 -7.439 1.00 97.56 142 GLU A C 1
ATOM 1009 O O . GLU A 1 142 ? 13.329 4.147 -7.798 1.00 97.56 142 GLU A O 1
ATOM 1014 N N . TYR A 1 143 ? 11.163 4.493 -8.294 1.00 97.56 143 TYR A N 1
ATOM 1015 C CA . TYR A 1 143 ? 11.320 4.687 -9.731 1.00 97.56 143 TYR A CA 1
ATOM 1016 C C . TYR A 1 143 ? 10.551 5.932 -10.191 1.00 97.56 143 TYR A C 1
ATOM 1018 O O . TYR A 1 143 ? 9.371 6.110 -9.886 1.00 97.56 143 TYR A O 1
ATOM 1026 N N . THR A 1 144 ? 11.219 6.775 -10.979 1.00 97.38 144 THR A N 1
ATOM 1027 C CA . THR A 1 144 ? 10.639 7.954 -11.654 1.00 97.38 144 THR A CA 1
ATOM 1028 C C . THR A 1 144 ? 10.410 7.722 -13.151 1.00 97.38 144 THR A C 1
ATOM 1030 O O . THR A 1 144 ? 9.779 8.535 -13.828 1.00 97.38 144 THR A O 1
ATOM 1033 N N . THR A 1 145 ? 10.901 6.595 -13.673 1.00 97.31 145 THR A N 1
ATOM 1034 C CA . THR A 1 145 ? 10.628 6.086 -15.018 1.00 97.31 145 THR A CA 1
ATOM 1035 C C . THR A 1 145 ? 9.848 4.780 -14.936 1.00 97.31 145 THR A C 1
ATOM 1037 O O . THR A 1 145 ? 10.031 3.990 -14.012 1.00 97.31 145 THR A O 1
ATOM 1040 N N . TYR A 1 146 ? 8.980 4.538 -15.915 1.00 97.06 146 TYR A N 1
ATOM 1041 C CA . TYR A 1 146 ? 8.172 3.322 -15.979 1.00 97.06 146 TYR A CA 1
ATOM 1042 C C . TYR A 1 146 ? 7.932 2.868 -17.419 1.00 97.06 146 TYR A C 1
ATOM 1044 O O . TYR A 1 146 ? 7.955 3.659 -18.363 1.00 97.06 146 TYR A O 1
ATOM 1052 N N . TYR A 1 147 ? 7.649 1.584 -17.583 1.00 97.25 147 TYR A N 1
ATOM 1053 C CA . TYR A 1 147 ? 7.143 0.988 -18.812 1.00 97.25 147 TYR A CA 1
ATOM 1054 C C . TYR A 1 147 ? 5.673 0.621 -18.627 1.00 97.25 147 TYR A C 1
ATOM 1056 O O . TYR A 1 147 ? 5.249 0.259 -17.527 1.00 97.25 147 TYR A O 1
ATOM 1064 N N . THR A 1 148 ? 4.894 0.707 -19.705 1.00 94.94 148 THR A N 1
ATOM 1065 C CA . THR A 1 148 ? 3.499 0.258 -19.726 1.00 94.94 148 THR A CA 1
ATOM 1066 C C . THR A 1 148 ? 3.317 -0.963 -20.603 1.00 94.94 148 THR A C 1
ATOM 1068 O O . THR A 1 148 ? 3.812 -1.002 -21.734 1.00 94.94 148 THR A O 1
ATOM 1071 N N . LYS A 1 149 ? 2.565 -1.945 -20.101 1.00 90.94 149 LYS A N 1
ATOM 1072 C CA . LYS A 1 149 ? 2.191 -3.140 -20.860 1.00 90.94 149 LYS A CA 1
ATOM 1073 C C . LYS A 1 149 ? 0.829 -2.954 -21.525 1.00 90.94 149 LYS A C 1
ATOM 1075 O O . LYS A 1 149 ? -0.102 -2.431 -20.921 1.00 90.94 149 LYS A O 1
ATOM 1080 N N . SER A 1 150 ? 0.712 -3.395 -22.772 1.00 88.31 150 SER A N 1
ATOM 1081 C CA . SER A 1 150 ? -0.547 -3.475 -23.512 1.00 88.31 150 SER A CA 1
ATOM 1082 C C . SER A 1 150 ? -0.557 -4.776 -24.309 1.00 88.31 150 SER A C 1
ATOM 1084 O O . SER A 1 150 ? 0.236 -4.959 -25.236 1.00 88.31 150 SER A O 1
ATOM 1086 N N . GLY A 1 151 ? -1.399 -5.725 -23.891 1.00 85.50 151 GLY A N 1
ATOM 1087 C CA . GLY A 1 151 ? -1.351 -7.102 -24.382 1.00 85.50 151 GLY A CA 1
ATOM 1088 C C . GLY A 1 151 ? 0.016 -7.746 -24.122 1.00 85.50 151 GLY A C 1
ATOM 1089 O O . GLY A 1 151 ? 0.446 -7.887 -22.976 1.00 85.50 151 GLY A O 1
ATOM 1090 N N . THR A 1 152 ? 0.704 -8.134 -25.196 1.00 86.38 152 THR A N 1
ATOM 1091 C CA . THR A 1 152 ? 2.065 -8.695 -25.164 1.00 86.38 152 THR A CA 1
ATOM 1092 C C . THR A 1 152 ? 3.172 -7.644 -25.291 1.00 86.38 152 THR A C 1
ATOM 1094 O O . THR A 1 152 ? 4.332 -7.968 -25.054 1.00 86.38 152 THR A O 1
ATOM 1097 N N . SER A 1 153 ? 2.841 -6.397 -25.636 1.00 91.69 153 SER A N 1
ATOM 1098 C CA . SER A 1 153 ? 3.816 -5.332 -25.885 1.00 91.69 153 SER A CA 1
ATOM 1099 C C . SER A 1 153 ? 4.133 -4.544 -24.616 1.00 91.69 153 SER A C 1
ATOM 1101 O O . SER A 1 153 ? 3.231 -4.185 -23.861 1.00 91.69 153 SER A O 1
ATOM 1103 N N . CYS A 1 154 ? 5.408 -4.213 -24.421 1.00 95.81 154 CYS A N 1
ATOM 1104 C CA . CYS A 1 154 ? 5.895 -3.326 -23.366 1.00 95.81 154 CYS A CA 1
ATOM 1105 C C . CYS A 1 154 ? 6.414 -2.028 -24.010 1.00 95.81 154 CYS A C 1
ATOM 1107 O O . CYS A 1 154 ? 7.131 -2.088 -25.008 1.00 95.81 154 CYS A O 1
ATOM 1109 N N . SER A 1 155 ? 6.029 -0.854 -23.497 1.00 96.81 155 SER A N 1
ATOM 1110 C CA . SER A 1 155 ? 6.379 0.448 -24.092 1.00 96.81 155 SER A CA 1
ATOM 1111 C C . SER A 1 155 ? 6.903 1.443 -23.059 1.00 96.81 155 SER A C 1
ATOM 1113 O O . SER A 1 155 ? 6.296 1.628 -22.005 1.00 96.81 155 SER A O 1
ATOM 1115 N N . GLY A 1 156 ? 8.013 2.111 -23.370 1.00 95.19 156 GLY A N 1
ATOM 1116 C CA . GLY A 1 156 ? 8.677 3.060 -22.479 1.00 95.19 156 GLY A CA 1
ATOM 1117 C C . GLY A 1 156 ? 10.173 3.198 -22.800 1.00 95.19 156 GLY A C 1
ATOM 1118 O O . GLY A 1 156 ? 10.596 2.747 -23.866 1.00 95.19 156 GLY A O 1
ATOM 1119 N N . PRO A 1 157 ? 10.969 3.795 -21.896 1.00 96.31 157 PRO A N 1
ATOM 1120 C CA . PRO A 1 157 ? 10.533 4.354 -20.617 1.00 96.31 157 PRO A CA 1
ATOM 1121 C C . PRO A 1 157 ? 9.677 5.616 -20.801 1.00 96.31 157 PRO A C 1
ATOM 1123 O O . PRO A 1 157 ? 9.817 6.354 -21.774 1.00 96.31 157 PRO A O 1
ATOM 1126 N N . ARG A 1 158 ? 8.773 5.852 -19.854 1.00 97.19 158 ARG A N 1
ATOM 1127 C CA . ARG A 1 158 ? 7.934 7.048 -19.717 1.00 97.19 158 ARG A CA 1
ATOM 1128 C C . ARG A 1 158 ? 8.271 7.739 -18.398 1.00 97.19 158 ARG A C 1
ATOM 1130 O O . ARG A 1 158 ? 8.752 7.084 -17.476 1.00 97.19 158 ARG A O 1
ATOM 1137 N N . THR A 1 159 ? 7.986 9.031 -18.306 1.00 97.25 159 THR A N 1
ATOM 1138 C CA . THR A 1 159 ? 8.070 9.834 -17.079 1.00 97.25 159 THR A CA 1
ATOM 1139 C C . THR A 1 159 ? 6.773 10.612 -16.892 1.00 97.25 159 THR A C 1
ATOM 1141 O O . THR A 1 159 ? 6.124 10.986 -17.868 1.00 97.25 159 THR A O 1
ATOM 1144 N N . ASP A 1 160 ? 6.407 10.866 -15.639 1.00 96.25 160 ASP A N 1
ATOM 1145 C CA . ASP A 1 160 ? 5.310 11.757 -15.258 1.00 96.25 160 ASP A CA 1
ATOM 1146 C C . ASP A 1 160 ? 5.715 12.467 -13.952 1.00 96.25 160 ASP A C 1
ATOM 1148 O O . ASP A 1 160 ? 6.036 11.779 -12.984 1.00 96.25 160 ASP A O 1
ATOM 1152 N N . PRO A 1 161 ? 5.757 13.812 -13.890 1.00 96.06 161 PRO A N 1
ATOM 1153 C CA . PRO A 1 161 ? 6.205 14.535 -12.695 1.00 96.06 161 PRO A CA 1
ATOM 1154 C C . PRO A 1 161 ? 5.232 14.436 -11.504 1.00 96.06 161 PRO A C 1
ATOM 1156 O O . PRO A 1 161 ? 5.592 14.799 -10.383 1.00 96.06 161 PRO A O 1
ATOM 1159 N N . THR A 1 162 ? 4.000 13.971 -11.728 1.00 96.75 162 THR A N 1
ATOM 1160 C CA . THR A 1 162 ? 2.985 13.781 -10.680 1.00 96.75 162 THR A CA 1
ATOM 1161 C C . THR A 1 162 ? 3.023 12.386 -10.055 1.00 96.75 162 THR A C 1
ATOM 1163 O O . THR A 1 162 ? 2.454 12.183 -8.980 1.00 96.75 162 THR A O 1
ATOM 1166 N N . LEU A 1 163 ? 3.710 11.433 -10.696 1.00 95.88 163 LEU A N 1
ATOM 1167 C CA . LEU A 1 163 ? 3.751 10.031 -10.294 1.00 95.88 163 LEU A CA 1
ATOM 1168 C C . LEU A 1 163 ? 5.130 9.629 -9.774 1.00 95.88 163 LEU A C 1
ATOM 1170 O O . LEU A 1 163 ? 6.169 10.024 -10.297 1.00 95.88 163 LEU A O 1
ATOM 1174 N N . VAL A 1 164 ? 5.119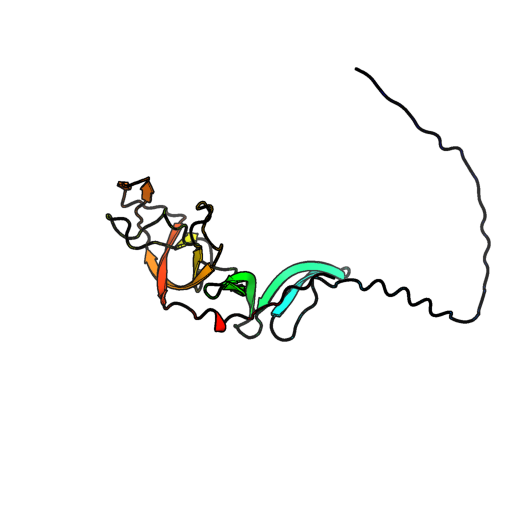 8.772 -8.762 1.00 97.44 164 VAL A N 1
ATOM 1175 C CA . VAL A 1 164 ? 6.292 8.050 -8.276 1.00 97.44 164 VAL A CA 1
ATOM 1176 C C . VAL A 1 164 ? 5.914 6.588 -8.104 1.00 97.44 164 VAL A C 1
ATOM 1178 O O . VAL A 1 164 ? 4.788 6.261 -7.726 1.00 97.44 164 VAL A O 1
ATOM 1181 N N . PHE A 1 165 ? 6.841 5.696 -8.428 1.00 97.31 165 PHE A N 1
ATOM 1182 C CA . PHE A 1 165 ? 6.587 4.266 -8.450 1.00 97.31 165 PHE A CA 1
ATOM 1183 C C . PHE A 1 165 ? 7.480 3.534 -7.457 1.00 97.31 165 PHE A C 1
ATOM 1185 O O . PHE A 1 165 ? 8.641 3.890 -7.270 1.00 97.31 165 PHE A O 1
ATOM 1192 N N . TYR A 1 166 ? 6.953 2.473 -6.854 1.00 97.75 166 TYR A N 1
ATOM 1193 C CA . TYR A 1 166 ? 7.660 1.677 -5.857 1.00 97.75 166 TYR A CA 1
ATOM 1194 C C . TYR A 1 166 ? 7.655 0.198 -6.234 1.00 97.75 166 TYR A C 1
ATOM 1196 O O . TYR A 1 166 ? 6.602 -0.397 -6.463 1.00 97.75 166 TYR A O 1
ATOM 1204 N N . GLY A 1 167 ? 8.841 -0.407 -6.286 1.00 96.75 167 GLY A N 1
ATOM 1205 C CA . GLY A 1 167 ? 8.986 -1.854 -6.420 1.00 96.75 167 GLY A CA 1
ATOM 1206 C C . GLY A 1 167 ? 8.580 -2.587 -5.137 1.00 96.75 167 GLY A C 1
ATOM 1207 O O . GLY A 1 167 ? 8.548 -2.004 -4.050 1.00 96.75 167 GLY A O 1
ATOM 1208 N N . ARG A 1 168 ? 8.308 -3.891 -5.246 1.00 96.50 168 ARG A N 1
ATOM 1209 C CA . ARG A 1 168 ? 8.081 -4.757 -4.079 1.00 96.50 168 ARG A CA 1
ATOM 1210 C C . ARG A 1 168 ? 9.377 -4.935 -3.281 1.00 96.50 168 ARG A C 1
ATOM 1212 O O . ARG A 1 168 ? 10.399 -5.322 -3.843 1.00 96.50 168 ARG A O 1
ATOM 1219 N N . GLY A 1 169 ? 9.328 -4.677 -1.978 1.00 97.06 169 GLY A N 1
ATOM 1220 C CA . GLY A 1 169 ? 10.323 -5.135 -1.010 1.00 97.06 169 GLY A CA 1
ATOM 1221 C C . GLY A 1 169 ? 9.998 -6.541 -0.494 1.00 97.06 169 GLY A C 1
ATOM 1222 O O . GLY A 1 169 ? 9.351 -7.335 -1.177 1.00 97.06 169 GLY A O 1
ATOM 1223 N N . ALA A 1 170 ? 10.423 -6.847 0.734 1.00 97.56 170 ALA A N 1
ATOM 1224 C CA . ALA A 1 170 ? 10.050 -8.091 1.409 1.00 97.56 170 ALA A CA 1
ATOM 1225 C C . ALA A 1 170 ? 8.525 -8.193 1.604 1.00 97.56 170 ALA A C 1
ATOM 1227 O O . ALA A 1 170 ? 7.867 -7.191 1.893 1.00 97.56 170 ALA A O 1
ATOM 1228 N N . GLU A 1 171 ? 7.971 -9.399 1.469 1.00 97.25 171 GLU A N 1
ATOM 1229 C CA . GLU A 1 171 ? 6.567 -9.665 1.795 1.00 97.25 171 GLU A CA 1
ATOM 1230 C C . GLU A 1 171 ? 6.335 -9.513 3.302 1.00 97.25 171 GLU A C 1
ATOM 1232 O O . GLU A 1 171 ? 7.125 -10.005 4.110 1.00 97.25 171 GLU A O 1
ATOM 1237 N N . VAL A 1 172 ? 5.258 -8.826 3.680 1.00 98.12 172 VAL A N 1
ATOM 1238 C CA . VAL A 1 172 ? 4.808 -8.727 5.070 1.00 98.12 172 VAL A CA 1
ATOM 1239 C C . VAL A 1 172 ? 3.857 -9.897 5.326 1.00 98.12 172 VAL A C 1
ATOM 1241 O O . VAL A 1 172 ? 2.818 -9.965 4.659 1.00 98.12 172 VAL A O 1
ATOM 1244 N N . PRO A 1 173 ? 4.166 -10.818 6.260 1.00 97.88 173 PRO A N 1
ATOM 1245 C CA . PRO A 1 173 ? 3.323 -11.978 6.514 1.00 97.88 173 PRO A CA 1
ATOM 1246 C C . PRO A 1 173 ? 1.873 -11.568 6.819 1.00 97.88 173 PRO A C 1
ATOM 1248 O O . PRO A 1 173 ? 1.651 -10.675 7.641 1.00 97.88 173 PRO A O 1
ATOM 1251 N N . PRO A 1 174 ? 0.854 -12.218 6.223 1.00 97.12 174 PRO A N 1
ATOM 1252 C CA . PRO A 1 174 ? -0.539 -11.846 6.464 1.00 97.12 174 PRO A CA 1
ATOM 1253 C C . PRO A 1 174 ? -0.923 -11.989 7.947 1.00 97.12 174 PRO A C 1
ATOM 1255 O O . PRO A 1 174 ? -1.743 -11.221 8.447 1.00 97.12 174 PRO A O 1
ATOM 1258 N N . SER A 1 175 ? -0.269 -12.900 8.679 1.00 97.44 175 SER A N 1
ATOM 1259 C CA . SER A 1 175 ? -0.386 -13.076 10.132 1.00 97.44 175 SER A CA 1
ATOM 1260 C C . SER A 1 175 ? -0.168 -11.802 10.954 1.00 97.44 175 SER A C 1
ATOM 1262 O O . SER A 1 175 ? -0.744 -11.689 12.036 1.00 97.44 175 SER A O 1
ATOM 1264 N N . ASP A 1 176 ? 0.613 -10.845 10.451 1.00 97.50 176 ASP A N 1
ATOM 1265 C CA . ASP A 1 176 ? 0.980 -9.621 11.168 1.00 97.50 176 ASP A CA 1
ATOM 1266 C C . ASP A 1 176 ? -0.191 -8.625 11.277 1.00 97.50 176 ASP A C 1
ATOM 1268 O O . ASP A 1 176 ? -0.193 -7.737 12.140 1.00 97.50 176 ASP A O 1
ATOM 1272 N N . PHE A 1 177 ? -1.207 -8.780 10.424 1.00 98.00 177 PHE A N 1
ATOM 1273 C CA . PHE A 1 177 ? -2.418 -7.962 10.385 1.00 98.00 177 PHE A CA 1
ATOM 1274 C C . PHE A 1 177 ? -3.556 -8.632 11.156 1.00 98.00 177 PHE A C 1
ATOM 1276 O O . PHE A 1 177 ? -3.764 -9.842 11.051 1.00 98.00 177 PHE A O 1
ATOM 1283 N N . GLN A 1 178 ? -4.337 -7.860 11.916 1.00 98.00 178 GLN A N 1
ATOM 1284 C CA . GLN A 1 178 ? -5.431 -8.424 12.711 1.00 98.00 178 GLN A CA 1
ATOM 1285 C C . GLN A 1 178 ? -6.510 -9.049 11.817 1.00 98.00 178 GLN A C 1
ATOM 1287 O O . GLN A 1 178 ? -7.102 -8.361 10.984 1.00 98.00 178 GLN A O 1
ATOM 1292 N N . ALA A 1 179 ? -6.797 -10.334 12.031 1.00 97.00 179 ALA A N 1
ATOM 1293 C CA . ALA A 1 179 ? -7.912 -11.026 11.392 1.00 97.00 179 ALA A CA 1
ATOM 1294 C C . ALA A 1 179 ? -9.265 -10.621 11.996 1.00 97.00 179 ALA A C 1
ATOM 1296 O O . ALA A 1 179 ? -9.354 -10.306 13.187 1.00 97.00 179 ALA A O 1
ATOM 1297 N N . ALA A 1 180 ? -10.305 -10.679 11.166 1.00 93.44 180 ALA A N 1
ATOM 1298 C CA . ALA A 1 180 ? -11.703 -10.511 11.536 1.00 93.44 180 ALA A CA 1
ATOM 1299 C C . ALA A 1 180 ? -12.513 -11.772 11.202 1.00 93.44 180 ALA A C 1
ATOM 1301 O O . ALA A 1 180 ? -12.174 -12.528 10.291 1.00 93.44 180 ALA A O 1
ATOM 1302 N N . THR A 1 181 ? -13.609 -11.968 11.928 1.00 88.62 181 THR A N 1
ATOM 1303 C CA . THR A 1 181 ? -14.598 -13.027 11.704 1.00 88.62 181 THR A CA 1
ATOM 1304 C C . THR A 1 181 ? -15.907 -12.400 11.242 1.00 88.62 181 THR A C 1
ATOM 1306 O O . THR A 1 181 ? -16.368 -11.439 11.852 1.00 88.62 181 THR A O 1
ATOM 1309 N N . SER A 1 182 ? -16.521 -12.946 10.196 1.00 82.94 182 SER A N 1
ATOM 1310 C CA . SER A 1 182 ? -17.867 -12.561 9.763 1.00 82.94 182 SER A CA 1
ATOM 1311 C C . SER A 1 182 ? -18.931 -13.365 10.508 1.00 82.94 182 SER A C 1
ATOM 1313 O O . SER A 1 182 ? -18.821 -14.590 10.585 1.00 82.94 182 SER A O 1
ATOM 1315 N N . ALA A 1 183 ? -19.981 -12.692 10.966 1.00 77.81 183 ALA A N 1
ATOM 1316 C CA . ALA A 1 183 ? -21.226 -13.294 11.427 1.00 77.81 183 ALA A CA 1
ATOM 1317 C C . ALA A 1 183 ? -22.393 -12.756 10.581 1.00 77.81 183 ALA A C 1
ATOM 1319 O O . ALA A 1 183 ? -22.266 -11.707 9.947 1.00 77.81 183 ALA A O 1
ATOM 1320 N N . ILE A 1 184 ? -23.502 -13.492 10.563 1.00 75.94 184 ILE A N 1
ATOM 1321 C CA . ILE A 1 184 ? -24.807 -12.998 10.115 1.00 75.94 184 ILE A CA 1
ATOM 1322 C C . ILE A 1 184 ? -25.650 -12.915 11.387 1.00 75.94 184 ILE A C 1
ATOM 1324 O O . ILE A 1 184 ? -25.723 -13.906 12.116 1.00 75.94 184 ILE A O 1
ATOM 1328 N N . GLU A 1 185 ? -26.220 -11.742 11.643 1.00 63.97 185 GLU A N 1
ATOM 1329 C CA . GLU A 1 185 ? -27.103 -11.428 12.775 1.00 63.97 185 GLU A CA 1
ATOM 1330 C C . GLU A 1 185 ? -28.513 -11.125 12.241 1.00 63.97 185 GLU A C 1
ATOM 1332 O O . GLU A 1 185 ? -28.598 -10.490 11.160 1.00 63.97 185 GLU A O 1
#